Protein AF-X1DSC6-F1 (afdb_monomer)

Solvent-accessible surface area (backbone atoms only — not comparable to full-atom values): 19611 Å² total; per-residue (Å²): 132,84,90,77,78,79,88,77,87,82,86,85,66,89,57,101,75,48,75,86,85,86,86,55,95,56,92,87,57,76,72,76,82,83,93,54,97,85,63,84,89,83,91,67,92,88,63,81,88,79,88,86,64,91,54,87,94,59,81,92,84,84,85,49,96,91,61,79,88,86,86,84,45,86,57,96,56,96,70,38,76,78,87,85,56,82,52,94,90,54,66,86,84,85,89,61,72,96,81,58,85,86,89,83,68,95,72,77,84,90,84,87,82,89,83,78,63,97,84,73,81,90,85,89,84,69,91,80,63,82,57,90,63,55,76,72,89,82,52,95,91,57,80,85,89,84,85,61,57,96,91,54,78,87,85,88,84,79,82,91,84,87,88,84,64,95,59,98,54,87,69,53,74,81,87,87,81,88,88,60,96,82,67,84,87,87,87,83,69,91,79,59,85,57,96,62,50,73,77,90,85,53,93,92,54,79,84,88,86,86,59,96,84,70,84,84,87,83,71,95,77,51,64,90,87,71,70,74,90,85,86,83,68,92,80,58,85,54,94,64,51,78,71,89,84,86,84,133

Foldseek 3Di:
DDDDDDPDDDDWADDDVRDDDQDDPDPPDDSDDDDDPVDDDDDDDPDDDDDDPPDPPDDDDDDDPPDDDDDDFPDPDPCSDDDDQDDPPTDDDDDDDPVDDDDDDPDDDDDDDDDDDPPDDDDDDQDPDPDPPSPDDDDPPDDDDDDDDPVDDDDDDDDDDDDDAPDDDPCSDDDDDDDDDPDDDDDDQDPDPDPPSPDDDDPPDDDDDDDPPDDDDDPPDDPPPDDDDDDDQPPDPDPVSPDDDDDD

Structure (mmCIF, N/CA/C/O backbone):
data_AF-X1DSC6-F1
#
_entry.id   AF-X1DSC6-F1
#
loop_
_atom_site.group_PDB
_atom_site.id
_atom_site.type_symbol
_atom_site.label_atom_id
_atom_site.label_alt_id
_atom_site.label_comp_id
_atom_site.label_asym_id
_atom_site.label_entity_id
_atom_site.label_seq_id
_atom_site.pdbx_PDB_ins_code
_atom_site.Cartn_x
_atom_site.Cartn_y
_atom_site.Cartn_z
_atom_site.occupancy
_atom_site.B_iso_or_equiv
_atom_site.auth_seq_id
_atom_site.auth_comp_id
_atom_site.auth_asym_id
_atom_site.auth_atom_id
_atom_site.pdbx_PDB_model_num
ATOM 1 N N . SER A 1 1 ? 9.202 10.708 -67.456 1.00 46.78 1 SER A N 1
ATOM 2 C CA . SER A 1 1 ? 10.643 10.552 -67.214 1.00 46.78 1 SER A CA 1
ATOM 3 C C . SER A 1 1 ? 10.802 9.426 -66.222 1.00 46.78 1 SER A C 1
ATOM 5 O O . SER A 1 1 ? 10.092 9.374 -65.226 1.00 46.78 1 SER A O 1
ATOM 7 N N . THR A 1 2 ? 11.614 8.456 -66.599 1.00 43.78 2 THR A N 1
ATOM 8 C CA . THR A 1 2 ? 11.903 7.223 -65.875 1.00 43.78 2 THR A CA 1
ATOM 9 C C . THR A 1 2 ? 12.548 7.535 -64.527 1.00 43.78 2 THR A C 1
ATOM 11 O O . THR A 1 2 ? 13.521 8.280 -64.475 1.00 43.78 2 THR A O 1
ATOM 14 N N . HIS A 1 3 ? 11.975 6.990 -63.452 1.00 53.41 3 HIS A N 1
ATOM 15 C CA . HIS A 1 3 ? 12.686 6.771 -62.195 1.00 53.41 3 HIS A CA 1
ATOM 16 C C . HIS A 1 3 ? 13.841 5.812 -62.489 1.00 53.41 3 HIS A C 1
ATOM 18 O O . HIS A 1 3 ? 13.577 4.667 -62.849 1.00 53.41 3 HIS A O 1
ATOM 24 N N . ASP A 1 4 ? 15.084 6.266 -62.378 1.00 60.78 4 ASP A N 1
ATOM 25 C CA . ASP A 1 4 ? 16.230 5.366 -62.282 1.00 60.78 4 ASP A CA 1
ATOM 26 C C . ASP A 1 4 ? 17.364 6.035 -61.492 1.00 60.78 4 ASP A C 1
ATOM 28 O O . ASP A 1 4 ? 17.676 7.205 -61.718 1.00 60.78 4 ASP A O 1
ATOM 32 N N . ALA A 1 5 ? 17.931 5.246 -60.579 1.00 50.34 5 ALA A N 1
ATOM 33 C CA . ALA A 1 5 ? 19.040 5.496 -59.663 1.00 50.34 5 ALA A CA 1
ATOM 34 C C . ALA A 1 5 ? 18.831 6.547 -58.552 1.00 50.34 5 ALA A C 1
ATOM 36 O O . ALA A 1 5 ? 19.312 7.678 -58.626 1.00 50.34 5 ALA A O 1
ATOM 37 N N . SER A 1 6 ? 18.242 6.121 -57.427 1.00 63.06 6 SER A N 1
ATOM 38 C CA . SER A 1 6 ? 18.681 6.660 -56.132 1.00 63.06 6 SER A CA 1
ATOM 39 C C . SER A 1 6 ? 20.197 6.438 -56.026 1.00 63.06 6 SER A C 1
ATOM 41 O O . SER A 1 6 ? 20.643 5.328 -56.328 1.00 63.06 6 SER A O 1
ATOM 43 N N . PRO A 1 7 ? 21.012 7.427 -55.627 1.00 56.84 7 PRO A N 1
ATOM 44 C CA . PRO A 1 7 ? 22.434 7.200 -55.399 1.00 56.84 7 PRO A CA 1
ATOM 45 C C . PRO A 1 7 ? 22.596 6.221 -54.228 1.00 56.84 7 PRO A C 1
ATOM 47 O O . PRO A 1 7 ? 22.526 6.611 -53.067 1.00 56.84 7 PRO A O 1
ATOM 50 N N . SER A 1 8 ? 22.766 4.932 -54.520 1.00 67.00 8 SER A N 1
ATOM 51 C CA . SER A 1 8 ? 23.060 3.923 -53.507 1.00 67.00 8 SER A CA 1
ATOM 52 C C . SER A 1 8 ? 24.559 3.939 -53.231 1.00 67.00 8 SER A C 1
ATOM 54 O O . SER A 1 8 ? 25.357 3.542 -54.082 1.00 67.00 8 SER A O 1
ATOM 56 N N . ILE A 1 9 ? 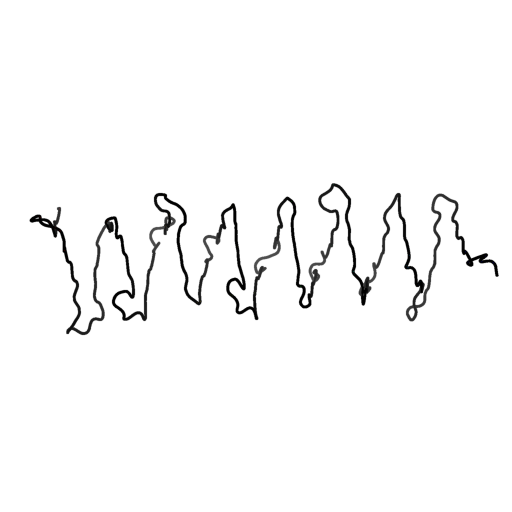24.952 4.397 -52.046 1.00 80.00 9 ILE A N 1
ATOM 57 C CA . ILE A 1 9 ? 26.298 4.151 -51.532 1.00 80.00 9 ILE A CA 1
ATOM 58 C C . ILE A 1 9 ? 26.280 2.746 -50.927 1.00 80.00 9 ILE A C 1
ATOM 60 O O . ILE A 1 9 ? 25.554 2.488 -49.973 1.00 80.00 9 ILE A O 1
ATOM 64 N N . THR A 1 10 ? 27.060 1.830 -51.497 1.00 71.31 10 THR A N 1
ATOM 65 C CA . THR A 1 10 ? 27.248 0.479 -50.956 1.00 71.31 10 THR A CA 1
ATOM 66 C C . THR A 1 10 ? 28.645 0.388 -50.364 1.00 71.31 10 THR A C 1
ATOM 68 O O . THR A 1 10 ? 29.632 0.498 -51.089 1.00 71.31 10 THR A O 1
ATOM 71 N N . VAL A 1 11 ? 28.731 0.192 -49.050 1.00 80.69 11 VAL A N 1
ATOM 72 C CA . VAL A 1 11 ? 29.995 -0.038 -48.341 1.00 80.69 11 VAL A CA 1
ATOM 73 C C . VAL A 1 11 ? 30.014 -1.490 -47.872 1.00 80.69 11 VAL A C 1
ATOM 75 O O . VAL A 1 11 ? 29.074 -1.937 -47.223 1.00 80.69 11 VAL A O 1
ATOM 78 N N . THR A 1 12 ? 31.062 -2.237 -48.222 1.00 71.75 12 THR A N 1
ATOM 79 C CA . THR A 1 12 ? 31.236 -3.648 -47.842 1.00 71.75 12 THR A CA 1
ATOM 80 C C . THR A 1 12 ? 32.603 -3.859 -47.213 1.00 71.75 12 THR A C 1
ATOM 82 O O . THR A 1 12 ? 33.605 -3.402 -47.765 1.00 71.75 12 THR A O 1
ATOM 85 N N . THR A 1 13 ? 32.662 -4.613 -46.124 1.00 78.31 13 THR A N 1
ATOM 86 C CA . THR A 1 13 ? 33.899 -5.115 -45.516 1.00 78.31 13 THR A CA 1
ATOM 87 C C . THR A 1 13 ? 33.943 -6.637 -45.629 1.00 78.31 13 THR A C 1
ATOM 89 O O . THR A 1 13 ? 32.904 -7.291 -45.671 1.00 78.31 13 THR A O 1
ATOM 92 N N . SER A 1 14 ? 35.137 -7.210 -45.799 1.00 58.66 14 SER A N 1
ATOM 93 C CA . SER A 1 14 ? 35.283 -8.542 -46.407 1.00 58.66 14 SER A CA 1
ATOM 94 C C . SER A 1 14 ? 36.123 -9.556 -45.620 1.00 58.66 14 SER A C 1
ATOM 96 O O . SER A 1 14 ? 36.557 -10.541 -46.216 1.00 58.66 14 SER A O 1
ATOM 98 N N . ASP A 1 15 ? 36.400 -9.362 -44.327 1.00 53.66 15 ASP A N 1
ATOM 99 C CA . ASP A 1 15 ? 37.197 -10.322 -43.543 1.00 53.66 15 ASP A CA 1
ATOM 100 C C . ASP A 1 15 ? 36.808 -10.426 -42.054 1.00 53.66 15 ASP A C 1
ATOM 102 O O . ASP A 1 15 ? 35.854 -9.798 -41.606 1.00 53.66 15 ASP A O 1
ATOM 106 N N . ALA A 1 16 ? 37.527 -11.286 -41.311 1.00 53.81 16 ALA A N 1
ATOM 107 C CA . ALA A 1 16 ? 37.173 -11.779 -39.974 1.00 53.81 16 ALA A CA 1
ATOM 108 C C . ALA A 1 16 ? 37.054 -10.703 -38.877 1.00 53.81 16 ALA A C 1
ATOM 110 O O . ALA A 1 16 ? 36.534 -11.012 -37.808 1.00 53.81 16 ALA A O 1
ATOM 111 N N . ALA A 1 17 ? 37.519 -9.473 -39.130 1.00 65.94 17 ALA A N 1
ATOM 112 C CA . ALA A 1 17 ? 37.241 -8.317 -38.276 1.00 65.94 17 ALA A CA 1
ATOM 113 C C . ALA A 1 17 ? 36.383 -7.256 -38.985 1.00 65.94 17 ALA A C 1
ATOM 115 O O . ALA A 1 17 ? 35.619 -6.577 -38.307 1.00 65.94 17 ALA A O 1
ATOM 116 N N . GLY A 1 18 ? 36.472 -7.114 -40.318 1.00 67.50 18 GLY A N 1
ATOM 117 C CA . GLY A 1 18 ? 35.437 -6.490 -41.152 1.00 67.50 18 GLY A CA 1
ATOM 118 C C . GLY A 1 18 ? 34.931 -5.102 -40.723 1.00 67.50 18 GLY A C 1
ATOM 119 O O . GLY A 1 18 ? 33.802 -4.749 -41.053 1.00 67.50 18 GLY A O 1
ATOM 120 N N . GLN A 1 19 ? 35.701 -4.307 -39.979 1.00 79.44 19 GLN A N 1
ATOM 121 C CA . GLN A 1 19 ? 35.197 -3.059 -39.401 1.00 79.44 19 GLN A CA 1
ATOM 122 C C . GLN A 1 19 ? 35.203 -1.913 -40.421 1.00 79.44 19 GLN A C 1
ATOM 124 O O . GLN A 1 19 ? 36.196 -1.680 -41.111 1.00 79.44 19 GLN A O 1
ATOM 129 N N . ILE A 1 20 ? 34.113 -1.150 -40.479 1.00 83.81 20 ILE A N 1
ATOM 130 C CA . ILE A 1 20 ? 34.115 0.199 -41.052 1.00 83.81 20 ILE A CA 1
ATOM 131 C C . ILE A 1 20 ? 34.327 1.147 -39.876 1.00 83.81 20 ILE A C 1
ATOM 133 O O . ILE A 1 20 ? 33.464 1.247 -39.009 1.00 83.81 20 ILE A O 1
ATOM 137 N N . LEU A 1 21 ? 35.485 1.803 -39.816 1.00 78.69 21 LEU A N 1
ATOM 138 C CA . LEU A 1 21 ? 35.776 2.805 -38.793 1.00 78.69 21 LEU A CA 1
ATOM 139 C C . LEU A 1 21 ? 35.580 4.202 -39.380 1.00 78.69 21 LEU A C 1
ATOM 141 O O . LEU A 1 21 ? 36.222 4.553 -40.370 1.00 78.69 21 LEU A O 1
ATOM 145 N N . ILE A 1 22 ? 34.721 4.990 -38.745 1.00 82.12 22 ILE A N 1
ATOM 146 C CA . ILE A 1 22 ? 34.547 6.415 -39.020 1.00 82.12 22 ILE A CA 1
ATOM 147 C C . ILE A 1 22 ? 34.910 7.131 -37.721 1.00 82.12 22 ILE A C 1
ATOM 149 O O . ILE A 1 22 ? 34.209 6.983 -36.727 1.00 82.12 22 ILE A O 1
ATOM 153 N N . ASP A 1 23 ? 36.039 7.839 -37.725 1.00 79.31 23 ASP A N 1
ATOM 154 C CA . ASP A 1 23 ? 36.545 8.594 -36.578 1.00 79.31 23 ASP A CA 1
ATOM 155 C C . ASP A 1 23 ? 36.524 10.089 -36.909 1.00 79.31 23 ASP A C 1
ATOM 157 O O . ASP A 1 23 ? 37.064 10.522 -37.933 1.00 79.31 23 ASP A O 1
ATOM 161 N N . SER A 1 24 ? 35.881 10.874 -36.051 1.00 74.94 24 SER A N 1
ATOM 162 C CA . SER A 1 24 ? 35.816 12.328 -36.144 1.00 74.94 24 SER A CA 1
ATOM 163 C C . SER A 1 24 ? 36.379 12.922 -34.855 1.00 74.94 24 SER A C 1
ATOM 165 O O . SER A 1 24 ? 35.720 12.913 -33.819 1.00 74.94 24 SER A O 1
ATOM 167 N N . GLY A 1 25 ? 37.584 13.486 -34.912 1.00 73.25 25 GLY A N 1
ATOM 168 C CA . GLY A 1 25 ? 38.197 14.176 -33.769 1.00 73.25 25 GLY A CA 1
ATOM 169 C C . GLY A 1 25 ? 37.623 15.571 -33.476 1.00 73.25 25 GLY A C 1
ATOM 170 O O . GLY A 1 25 ? 38.285 16.356 -32.804 1.00 73.25 25 GLY A O 1
ATOM 171 N N . ASP A 1 26 ? 36.461 15.917 -34.037 1.00 72.75 26 ASP A N 1
ATOM 172 C CA . ASP A 1 26 ? 35.807 17.214 -33.841 1.00 72.75 26 ASP A CA 1
ATOM 173 C C . ASP A 1 26 ? 34.885 17.146 -32.615 1.00 72.75 26 ASP A C 1
ATOM 175 O O . ASP A 1 26 ? 34.004 16.296 -32.534 1.00 72.75 26 ASP A O 1
ATOM 179 N N . GLU A 1 27 ? 35.100 18.036 -31.647 1.00 71.25 27 GLU A N 1
ATOM 180 C CA . GLU A 1 27 ? 34.298 18.125 -30.417 1.00 71.25 27 GLU A CA 1
ATOM 181 C C . GLU A 1 27 ? 33.163 19.157 -30.525 1.00 71.25 27 GLU A C 1
ATOM 183 O O . GLU A 1 27 ? 32.391 19.337 -29.582 1.00 71.25 27 GLU A O 1
ATOM 188 N N . THR A 1 28 ? 33.081 19.875 -31.649 1.00 74.88 28 THR A N 1
ATOM 189 C CA . THR A 1 28 ? 32.191 21.032 -31.832 1.00 74.88 28 THR A CA 1
ATOM 190 C C . THR A 1 28 ? 31.061 20.805 -32.835 1.00 74.88 28 THR A C 1
ATOM 192 O O . THR A 1 28 ? 30.135 21.616 -32.889 1.00 74.88 28 THR A O 1
ATOM 195 N N . ALA A 1 29 ? 31.115 19.714 -33.601 1.00 72.06 29 ALA A N 1
ATOM 196 C CA . ALA A 1 29 ? 30.125 19.326 -34.602 1.00 72.06 29 ALA A CA 1
ATOM 197 C C . ALA A 1 29 ? 29.820 17.820 -34.530 1.00 72.06 29 ALA A C 1
ATOM 199 O O . ALA A 1 29 ? 30.571 17.053 -33.929 1.00 72.06 29 ALA A O 1
ATOM 200 N N . ASP A 1 30 ? 28.723 17.396 -35.161 1.00 77.31 30 ASP A N 1
ATOM 201 C CA . ASP A 1 30 ? 28.346 15.983 -35.220 1.00 77.31 30 ASP A CA 1
ATOM 202 C C . ASP A 1 30 ? 29.389 15.186 -36.006 1.00 77.31 30 ASP A C 1
ATOM 204 O O . ASP A 1 30 ? 29.665 15.475 -37.174 1.00 77.31 30 ASP A O 1
ATOM 208 N N . GLY A 1 31 ? 29.930 14.139 -35.385 1.00 79.00 31 GLY A N 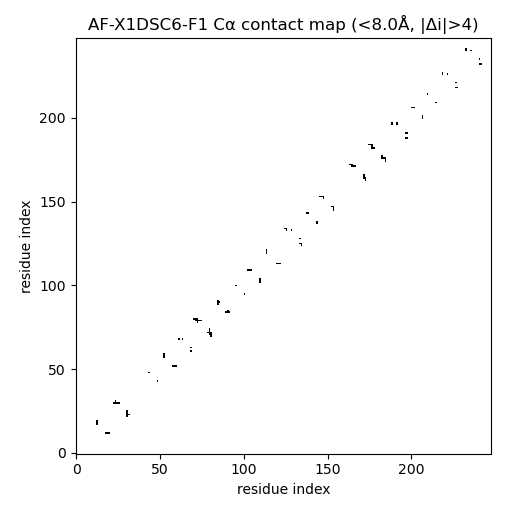1
ATOM 209 C CA . GLY A 1 31 ? 30.884 13.251 -36.043 1.00 79.00 31 GLY A CA 1
ATOM 210 C C . GLY A 1 31 ? 30.314 12.531 -37.264 1.00 79.00 31 GLY A C 1
ATOM 211 O O . GLY A 1 31 ? 31.011 12.298 -38.252 1.00 79.00 31 GLY A O 1
ATOM 212 N N . ILE A 1 32 ? 29.018 12.213 -37.203 1.00 86.31 32 ILE A N 1
ATOM 213 C CA . ILE A 1 32 ? 28.218 11.632 -38.281 1.00 86.31 32 ILE A CA 1
ATOM 214 C C . ILE A 1 32 ? 26.807 12.218 -38.164 1.00 86.31 32 ILE A C 1
ATOM 216 O O . ILE A 1 32 ? 26.150 12.031 -37.145 1.00 86.31 32 ILE A O 1
ATOM 220 N N . ASN A 1 33 ? 26.327 12.890 -39.212 1.00 85.12 33 ASN A N 1
ATOM 221 C CA . ASN A 1 33 ? 24.946 13.365 -39.306 1.00 85.12 33 ASN A CA 1
ATOM 222 C C . ASN A 1 33 ? 24.206 12.604 -40.419 1.00 85.12 33 ASN A C 1
ATOM 224 O O . ASN A 1 33 ? 24.699 12.522 -41.547 1.00 85.12 33 ASN A O 1
ATOM 228 N N . ILE A 1 34 ? 23.028 12.059 -40.106 1.00 87.19 34 ILE A N 1
ATOM 229 C CA . I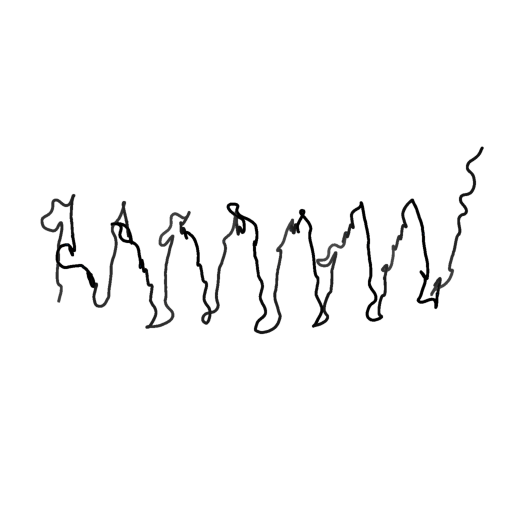LE A 1 34 ? 22.169 11.325 -41.043 1.00 87.19 34 ILE A CA 1
ATOM 230 C C . ILE A 1 34 ? 20.778 11.969 -41.028 1.00 87.19 34 ILE A C 1
ATOM 232 O O . ILE A 1 34 ? 19.956 11.684 -40.163 1.00 87.19 34 ILE A O 1
ATOM 236 N N . ASP A 1 35 ? 20.510 12.826 -42.013 1.00 87.56 35 ASP A N 1
ATOM 237 C CA . ASP A 1 35 ? 19.207 13.473 -42.210 1.00 87.56 35 ASP A CA 1
ATOM 238 C C . ASP A 1 35 ? 18.347 12.637 -43.173 1.00 87.56 35 ASP A C 1
ATOM 240 O O . ASP A 1 35 ? 18.384 12.805 -44.396 1.00 87.56 35 ASP A O 1
ATOM 244 N N . ALA A 1 36 ? 17.630 11.653 -42.624 1.00 82.94 36 ALA A N 1
ATOM 245 C CA . ALA A 1 36 ? 16.793 10.733 -43.387 1.00 82.94 36 ALA A CA 1
ATOM 246 C C . ALA A 1 36 ? 15.299 10.970 -43.114 1.00 82.94 36 ALA A C 1
ATOM 248 O O . ALA A 1 36 ? 14.794 10.682 -42.033 1.00 82.94 36 ALA A O 1
ATOM 249 N N . ALA A 1 37 ? 14.549 11.392 -44.136 1.00 82.81 37 ALA A N 1
ATOM 250 C CA . ALA A 1 37 ? 13.096 11.580 -44.034 1.00 82.81 37 ALA A CA 1
ATOM 251 C C . ALA A 1 37 ? 12.303 10.268 -43.825 1.00 82.81 37 ALA A C 1
ATOM 253 O O . ALA A 1 37 ? 11.156 10.309 -43.387 1.00 82.81 37 ALA A O 1
ATOM 254 N N . GLY A 1 38 ? 12.890 9.115 -44.175 1.00 82.69 38 GLY A N 1
ATOM 255 C CA . GLY A 1 38 ? 12.265 7.787 -44.093 1.00 82.69 38 GLY A CA 1
ATOM 256 C C . GLY A 1 38 ? 12.680 6.951 -42.879 1.00 82.69 38 GLY A C 1
ATOM 257 O O . GLY A 1 38 ? 12.330 5.776 -42.829 1.00 82.69 38 GLY A O 1
ATOM 258 N N . GLY A 1 39 ? 13.419 7.536 -41.931 1.00 84.62 39 GLY A N 1
ATOM 259 C CA . GLY A 1 39 ? 14.026 6.814 -40.812 1.00 84.62 39 GLY A CA 1
ATOM 260 C C . GLY A 1 39 ? 15.355 6.141 -41.172 1.00 84.62 39 GLY A C 1
ATOM 261 O O . GLY A 1 39 ? 15.827 6.214 -42.308 1.00 84.62 39 GLY A O 1
ATOM 262 N N . ILE A 1 40 ? 15.962 5.508 -40.171 1.00 92.00 40 ILE A N 1
ATOM 263 C CA . ILE A 1 40 ? 17.197 4.728 -40.278 1.00 92.00 40 ILE A CA 1
ATOM 264 C C . ILE A 1 40 ? 16.868 3.340 -39.743 1.00 92.00 40 ILE A C 1
ATOM 266 O O . ILE A 1 40 ? 16.388 3.221 -38.619 1.00 92.00 40 ILE A O 1
ATOM 270 N N . ASP A 1 41 ? 17.113 2.318 -40.553 1.00 89.44 41 ASP A N 1
ATOM 271 C CA . ASP A 1 41 ? 16.924 0.925 -40.168 1.00 89.44 4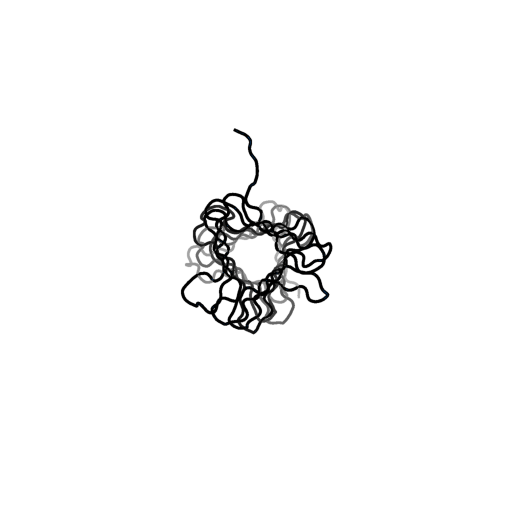1 ASP A CA 1
ATOM 272 C C . ASP A 1 41 ? 18.277 0.285 -39.847 1.00 89.44 41 ASP A C 1
ATOM 274 O O . ASP A 1 41 ? 19.265 0.524 -40.550 1.00 89.44 41 ASP A O 1
ATOM 278 N N . ILE A 1 42 ? 18.330 -0.482 -38.761 1.00 90.44 42 ILE A N 1
ATOM 279 C CA . ILE A 1 42 ? 19.552 -1.112 -38.254 1.00 90.44 42 ILE A CA 1
ATOM 280 C C . ILE A 1 42 ? 19.208 -2.544 -37.851 1.00 90.44 42 ILE A C 1
ATOM 282 O O . ILE A 1 42 ? 18.880 -2.831 -36.701 1.00 90.44 42 ILE A O 1
ATOM 286 N N . ASP A 1 43 ? 19.324 -3.450 -38.815 1.00 88.44 43 ASP A N 1
ATOM 287 C CA . ASP A 1 43 ? 19.135 -4.879 -38.601 1.00 88.44 43 ASP A CA 1
ATOM 288 C C . ASP A 1 43 ? 20.434 -5.539 -38.122 1.00 88.44 43 ASP A C 1
ATOM 290 O O . ASP A 1 43 ? 21.441 -5.571 -38.838 1.00 88.44 43 ASP A O 1
ATOM 294 N N . VAL A 1 44 ? 20.407 -6.135 -36.928 1.00 86.31 44 VAL A N 1
ATOM 295 C CA . VAL A 1 44 ? 21.508 -6.957 -36.402 1.00 86.31 44 VAL A CA 1
ATOM 296 C C . VAL A 1 44 ? 20.984 -8.356 -36.077 1.00 86.31 44 VAL A C 1
ATOM 298 O O . VAL A 1 44 ? 20.142 -8.526 -35.203 1.00 86.31 44 VAL A O 1
ATOM 301 N N . THR A 1 45 ? 21.456 -9.377 -36.800 1.00 82.50 45 THR A N 1
ATOM 302 C CA . THR A 1 45 ? 20.871 -10.736 -36.752 1.00 82.50 45 THR A CA 1
ATOM 303 C C . THR A 1 45 ? 21.672 -11.766 -35.955 1.00 82.50 45 THR A C 1
ATOM 305 O O . THR A 1 45 ? 21.180 -12.870 -35.736 1.00 82.50 45 THR A O 1
ATOM 308 N N . LEU A 1 46 ? 22.928 -11.472 -35.608 1.00 80.31 46 LEU A N 1
ATOM 309 C CA . LEU A 1 46 ? 23.844 -12.440 -34.982 1.00 80.31 46 LEU A CA 1
ATOM 310 C C . LEU A 1 46 ? 24.377 -11.966 -33.629 1.00 80.31 46 LEU A C 1
ATOM 312 O O . LEU A 1 46 ? 24.479 -12.766 -32.708 1.00 80.31 46 LEU A O 1
ATOM 316 N N . GLU A 1 47 ? 24.705 -10.680 -33.531 1.00 83.62 47 GLU A N 1
ATOM 317 C CA . GLU A 1 47 ? 25.349 -10.062 -32.373 1.00 83.62 47 GLU A CA 1
ATOM 318 C C . GLU A 1 47 ? 24.495 -8.900 -31.847 1.00 83.62 47 GLU A C 1
ATOM 320 O O . GLU A 1 47 ? 23.386 -8.652 -32.322 1.00 83.62 47 GLU A O 1
ATOM 325 N N . ASN A 1 48 ? 25.019 -8.164 -30.871 1.00 86.25 48 ASN A N 1
ATOM 326 C CA . ASN A 1 48 ? 24.338 -7.011 -30.298 1.00 86.25 48 ASN A CA 1
ATOM 327 C C . ASN A 1 48 ? 24.585 -5.743 -31.124 1.00 86.25 48 ASN A C 1
ATOM 329 O O . ASN A 1 48 ? 25.697 -5.499 -31.598 1.00 86.25 48 ASN A O 1
ATOM 333 N N . PHE A 1 49 ? 23.572 -4.882 -31.206 1.00 91.31 49 PHE A N 1
ATOM 334 C CA . PHE A 1 49 ? 23.799 -3.465 -31.460 1.00 91.31 49 PHE A CA 1
ATOM 335 C C . PHE A 1 49 ? 24.199 -2.793 -30.142 1.00 91.31 49 PHE A C 1
ATOM 337 O O . PHE A 1 49 ? 23.417 -2.771 -29.193 1.00 91.31 49 PHE A O 1
ATOM 344 N N . THR A 1 50 ? 25.415 -2.257 -30.079 1.00 89.06 50 THR A N 1
ATOM 345 C CA . THR A 1 50 ? 25.944 -1.599 -28.879 1.00 89.06 50 THR A CA 1
ATOM 346 C C . THR A 1 50 ? 26.197 -0.130 -29.175 1.00 89.06 50 THR A C 1
ATOM 348 O O . THR A 1 50 ? 26.935 0.196 -30.102 1.00 89.06 50 THR A O 1
ATOM 351 N N . ILE A 1 51 ? 25.637 0.752 -28.348 1.00 92.31 51 ILE A N 1
ATOM 352 C CA . ILE A 1 51 ? 26.018 2.164 -28.285 1.00 92.31 51 ILE A CA 1
ATOM 353 C C . ILE A 1 51 ? 26.868 2.335 -27.027 1.00 92.31 51 ILE A C 1
ATOM 355 O O . ILE A 1 51 ? 26.361 2.191 -25.917 1.00 92.31 51 ILE A O 1
ATOM 359 N N . ASP A 1 52 ? 28.158 2.610 -27.202 1.00 89.81 52 ASP A N 1
ATOM 360 C CA . ASP A 1 52 ? 29.090 2.831 -26.096 1.00 89.81 52 ASP A CA 1
ATOM 361 C C . ASP A 1 52 ? 29.348 4.331 -25.892 1.00 89.81 52 ASP A C 1
ATOM 363 O O . ASP A 1 52 ? 29.821 5.026 -26.791 1.00 89.81 52 ASP A O 1
ATOM 367 N N . LEU A 1 53 ? 29.037 4.823 -24.693 1.00 87.88 53 LEU A N 1
ATOM 368 C CA . LEU A 1 53 ? 29.244 6.203 -24.252 1.00 87.88 53 LEU A CA 1
ATOM 369 C C . LEU A 1 53 ? 30.098 6.226 -22.972 1.00 87.88 53 LEU A C 1
ATOM 371 O O . LEU A 1 53 ? 29.722 6.820 -21.967 1.00 87.88 53 LEU A O 1
ATOM 375 N N . ALA A 1 54 ? 31.254 5.558 -22.990 1.00 82.81 54 ALA A N 1
ATOM 376 C CA . ALA A 1 54 ? 32.094 5.320 -21.808 1.00 82.81 54 ALA A CA 1
ATOM 377 C C . ALA A 1 54 ? 32.667 6.568 -21.090 1.00 82.81 54 ALA A C 1
ATOM 379 O O . ALA A 1 54 ? 33.205 6.446 -19.988 1.00 82.81 54 ALA A O 1
ATOM 380 N N . ALA A 1 55 ? 32.615 7.761 -21.690 1.00 81.56 55 ALA A N 1
ATOM 381 C CA . ALA A 1 55 ? 33.163 8.977 -21.085 1.00 81.56 55 ALA A CA 1
ATOM 382 C C . ALA A 1 55 ? 32.144 9.682 -20.170 1.00 81.56 55 ALA A C 1
ATOM 384 O O . ALA A 1 55 ? 30.951 9.721 -20.455 1.00 81.56 55 ALA A O 1
ATOM 385 N N . ALA A 1 56 ? 32.620 10.303 -19.086 1.00 80.88 56 ALA A N 1
ATOM 386 C CA . ALA A 1 56 ? 31.764 11.065 -18.177 1.00 80.88 56 ALA A CA 1
ATOM 387 C C . ALA A 1 56 ? 31.049 12.225 -18.897 1.00 80.88 56 ALA A C 1
ATOM 389 O O . ALA A 1 56 ? 31.652 12.926 -19.714 1.00 80.88 56 ALA A O 1
ATOM 390 N N . GLY A 1 57 ? 29.776 12.448 -18.555 1.00 80.38 57 GLY A N 1
ATOM 391 C CA . GLY A 1 57 ? 28.971 13.546 -19.101 1.00 80.38 57 GLY A CA 1
ATOM 392 C C . GLY A 1 57 ? 28.573 13.372 -20.570 1.00 80.38 57 GLY A C 1
ATOM 393 O O . GLY A 1 57 ? 28.335 14.369 -21.251 1.00 80.38 57 GLY A O 1
ATOM 394 N N . LYS A 1 58 ? 28.561 12.136 -21.081 1.00 84.44 58 LYS A N 1
ATOM 395 C CA . LYS A 1 58 ? 27.967 11.799 -22.378 1.00 84.44 58 LYS A CA 1
ATOM 396 C C . LYS A 1 58 ? 26.559 11.261 -22.160 1.00 84.44 58 LYS A C 1
ATOM 398 O O . LYS A 1 58 ? 26.361 10.391 -21.318 1.00 84.44 58 LYS A O 1
ATOM 403 N N . ASP A 1 59 ? 25.622 11.753 -22.960 1.00 89.12 59 ASP A N 1
ATOM 404 C CA . ASP A 1 59 ? 24.220 11.359 -22.896 1.00 89.12 59 ASP A CA 1
ATOM 405 C C . ASP A 1 59 ? 23.839 10.566 -24.146 1.00 89.12 59 ASP A C 1
ATOM 407 O O . ASP A 1 59 ? 24.218 10.924 -25.264 1.00 89.12 59 ASP A O 1
ATOM 411 N N . PHE A 1 60 ? 23.024 9.528 -23.970 1.00 92.69 60 PHE A N 1
ATOM 412 C CA . PHE A 1 60 ? 22.246 8.968 -25.067 1.00 92.69 60 PHE A CA 1
ATOM 413 C C . PHE A 1 60 ? 20.890 9.671 -25.097 1.00 92.69 60 PHE A C 1
ATOM 415 O O . PHE A 1 60 ? 20.019 9.394 -24.273 1.00 92.69 60 PHE A O 1
ATOM 422 N N . ARG A 1 61 ? 20.710 10.614 -26.026 1.00 91.00 61 ARG A N 1
ATOM 423 C CA . ARG A 1 61 ? 19.445 11.337 -26.184 1.00 91.00 61 ARG A CA 1
ATOM 424 C C . ARG A 1 61 ? 18.620 10.715 -27.304 1.00 91.00 61 ARG A C 1
ATOM 426 O O . ARG A 1 61 ? 19.045 10.705 -28.454 1.00 91.00 61 ARG A O 1
ATOM 433 N N . VAL A 1 62 ? 17.408 10.283 -26.972 1.00 93.50 62 VAL A N 1
ATOM 434 C CA . VAL A 1 62 ? 16.387 9.884 -27.946 1.00 93.50 62 VAL A CA 1
ATOM 435 C C . VAL A 1 62 ? 15.250 10.891 -27.860 1.00 93.50 62 VAL A C 1
ATOM 437 O O . VAL A 1 62 ? 14.643 11.051 -26.804 1.00 93.50 62 VAL A O 1
ATOM 440 N N . ASP A 1 63 ? 14.989 11.598 -28.956 1.00 90.69 63 ASP A N 1
ATOM 441 C CA . ASP A 1 63 ? 13.946 12.621 -29.031 1.00 90.69 63 ASP A CA 1
ATOM 442 C C . ASP A 1 63 ? 12.937 12.242 -30.118 1.00 90.69 63 ASP A C 1
ATOM 444 O O . ASP A 1 63 ? 13.296 12.040 -31.278 1.00 90.69 63 ASP A O 1
ATOM 448 N N . SER A 1 64 ? 11.670 12.117 -29.731 1.00 89.94 64 SER A N 1
ATOM 449 C CA . SER A 1 64 ? 10.561 11.787 -30.625 1.00 89.94 64 SER A CA 1
ATOM 450 C C . SER A 1 64 ? 9.467 12.834 -30.446 1.00 89.94 64 SER A C 1
ATOM 452 O O . SER A 1 64 ? 8.436 12.585 -29.831 1.00 89.94 64 SER A O 1
ATOM 454 N N . ALA A 1 65 ? 9.708 14.044 -30.961 1.00 88.88 65 ALA A N 1
ATOM 455 C CA . ALA A 1 65 ? 8.892 15.231 -30.677 1.00 88.88 65 ALA A CA 1
ATOM 456 C C . ALA A 1 65 ? 7.379 15.061 -30.927 1.00 88.88 65 ALA A C 1
ATOM 458 O O . ALA A 1 65 ? 6.567 15.710 -30.271 1.00 88.88 65 ALA A O 1
ATOM 459 N N . LEU A 1 66 ? 6.996 14.211 -31.885 1.00 88.69 66 LEU A N 1
ATOM 460 C CA . LEU A 1 66 ? 5.600 13.912 -32.229 1.00 88.69 66 LEU A CA 1
ATOM 461 C C . LEU A 1 66 ? 5.280 12.408 -32.194 1.00 88.69 66 LEU A C 1
ATOM 463 O O . LEU A 1 66 ? 4.167 12.019 -32.548 1.00 88.69 66 LEU A O 1
ATOM 467 N N . GLY A 1 67 ? 6.252 11.565 -31.840 1.00 88.19 67 GLY A N 1
ATOM 468 C CA . GLY A 1 67 ? 6.157 10.111 -31.934 1.00 88.19 67 GLY A CA 1
ATOM 469 C C . GLY A 1 67 ? 6.323 9.421 -30.583 1.00 88.19 67 GLY A C 1
ATOM 470 O O . GLY A 1 67 ? 6.344 10.052 -29.531 1.00 88.19 67 GLY A O 1
ATOM 471 N N . ALA A 1 68 ? 6.431 8.096 -30.623 1.00 93.19 68 ALA A N 1
ATOM 472 C CA . ALA A 1 68 ? 6.712 7.270 -29.455 1.00 93.19 68 ALA A CA 1
ATOM 473 C C . ALA A 1 68 ? 8.131 6.695 -29.533 1.00 93.19 68 ALA A C 1
ATOM 475 O O . ALA A 1 68 ? 8.739 6.650 -30.604 1.00 93.19 68 ALA A O 1
ATOM 476 N N . ILE A 1 69 ? 8.630 6.233 -28.390 1.00 94.88 69 ILE A N 1
ATOM 477 C CA . ILE A 1 69 ? 9.799 5.361 -28.293 1.00 94.88 69 ILE A CA 1
ATOM 478 C C . ILE A 1 69 ? 9.258 3.982 -27.917 1.00 94.88 69 ILE A C 1
ATOM 480 O O . ILE A 1 69 ? 8.644 3.831 -26.862 1.00 94.88 69 ILE A O 1
ATOM 484 N N . TYR A 1 70 ? 9.452 2.994 -28.787 1.00 91.75 70 TYR A N 1
ATOM 485 C CA . TYR A 1 70 ? 9.081 1.605 -28.525 1.00 91.75 70 TYR A CA 1
ATOM 486 C C . TYR A 1 70 ? 10.326 0.820 -28.128 1.00 91.75 70 TYR A C 1
ATOM 488 O O . TYR A 1 70 ? 11.324 0.835 -28.843 1.00 91.75 70 TYR A O 1
ATOM 496 N N . LEU A 1 71 ? 10.258 0.142 -26.985 1.00 92.12 71 LEU A N 1
ATOM 497 C CA . LEU A 1 71 ? 11.294 -0.760 -26.496 1.00 92.12 71 LEU A CA 1
ATOM 498 C C . LEU A 1 71 ? 10.636 -2.117 -26.273 1.00 92.12 71 LEU A C 1
ATOM 500 O O . LEU A 1 71 ? 9.837 -2.281 -25.352 1.00 92.12 71 LEU A O 1
ATOM 504 N N . GLU A 1 72 ? 10.937 -3.073 -27.145 1.00 89.25 72 GLU A N 1
ATOM 505 C CA . GLU A 1 72 ? 10.334 -4.401 -27.119 1.00 89.25 72 GLU A CA 1
ATOM 506 C C . GLU A 1 72 ? 11.414 -5.458 -26.909 1.00 89.25 72 GLU A C 1
ATOM 508 O O . GLU A 1 72 ? 12.342 -5.598 -27.704 1.00 89.25 72 GLU A O 1
ATOM 513 N N . GLY A 1 73 ? 11.278 -6.221 -25.828 1.00 87.44 73 GLY A N 1
ATOM 514 C CA . GLY A 1 73 ? 12.104 -7.388 -25.561 1.00 87.44 73 GLY A CA 1
ATOM 515 C C . GLY A 1 73 ? 11.331 -8.662 -25.878 1.00 87.44 73 GLY A C 1
ATOM 516 O O . GLY A 1 73 ? 10.386 -8.999 -25.172 1.00 87.44 73 GLY A O 1
ATOM 517 N N . ALA A 1 74 ? 11.734 -9.392 -26.918 1.00 83.94 74 ALA A N 1
ATOM 518 C CA . ALA A 1 74 ? 11.068 -10.634 -27.331 1.00 83.94 74 ALA A CA 1
ATOM 519 C C . ALA A 1 74 ? 11.685 -11.907 -26.718 1.00 83.94 74 ALA A C 1
ATOM 521 O O . ALA A 1 74 ? 11.236 -13.017 -27.014 1.00 83.94 74 ALA A O 1
ATOM 522 N N . GLN A 1 75 ? 12.735 -11.782 -25.896 1.00 83.44 75 GLN A N 1
ATOM 523 C CA . GLN A 1 75 ? 13.364 -12.951 -25.284 1.00 83.44 75 GLN A CA 1
ATOM 524 C C . GLN A 1 75 ? 12.414 -13.644 -24.300 1.00 83.44 75 GLN A C 1
ATOM 526 O O . GLN A 1 75 ? 11.644 -13.013 -23.585 1.00 83.44 75 GLN A O 1
ATOM 531 N N . THR A 1 76 ? 12.514 -14.969 -24.212 1.00 76.56 76 THR A N 1
ATOM 532 C CA . THR A 1 76 ? 11.713 -15.788 -23.289 1.00 76.56 76 THR A CA 1
ATOM 533 C C . THR A 1 76 ? 12.192 -15.719 -21.831 1.00 76.56 76 THR A C 1
ATOM 535 O O . THR A 1 76 ? 11.624 -16.390 -20.973 1.00 76.56 76 THR A O 1
ATOM 538 N N . GLY A 1 77 ? 13.275 -14.982 -21.555 1.00 72.88 77 GLY A N 1
ATOM 539 C CA . GLY A 1 77 ? 13.843 -14.772 -20.220 1.00 72.88 77 GLY A CA 1
ATOM 540 C C . GLY A 1 77 ? 13.306 -13.507 -19.542 1.00 72.88 77 GLY A C 1
ATOM 541 O O . GLY A 1 77 ? 12.784 -12.620 -20.208 1.00 72.88 77 GLY A O 1
ATOM 542 N N . ALA A 1 78 ? 13.470 -13.418 -18.219 1.00 67.12 78 ALA A N 1
ATOM 543 C CA . ALA A 1 78 ? 12.896 -12.356 -17.382 1.00 67.12 78 ALA A CA 1
ATOM 544 C C . ALA A 1 78 ? 13.369 -10.926 -17.731 1.00 67.12 78 ALA A C 1
ATOM 546 O O . ALA A 1 78 ? 12.650 -9.970 -17.470 1.00 67.12 78 ALA A O 1
ATOM 547 N N . ASP A 1 79 ? 14.529 -10.784 -18.376 1.00 85.12 79 ASP A N 1
ATOM 548 C CA . ASP A 1 79 ? 15.230 -9.500 -18.529 1.00 85.12 79 ASP A CA 1
ATOM 549 C C . ASP A 1 79 ? 15.114 -8.937 -19.950 1.00 85.12 79 ASP A C 1
ATOM 551 O O . ASP A 1 79 ? 16.107 -8.569 -20.576 1.00 85.12 79 ASP A O 1
ATOM 555 N N . ALA A 1 80 ? 13.914 -9.000 -20.534 1.00 87.31 80 ALA A N 1
ATOM 556 C CA . ALA A 1 80 ? 13.743 -8.697 -21.953 1.00 87.31 80 ALA A CA 1
ATOM 557 C C . ALA A 1 80 ? 14.031 -7.232 -22.298 1.00 87.31 80 ALA A C 1
ATOM 559 O O . ALA A 1 80 ? 14.518 -6.934 -23.387 1.00 87.31 80 ALA A O 1
ATOM 560 N N . VAL A 1 81 ? 13.783 -6.344 -21.338 1.00 92.69 81 VAL A N 1
ATOM 561 C CA . VAL A 1 81 ? 14.239 -4.959 -21.335 1.00 92.69 81 VAL A CA 1
ATOM 562 C C . VAL A 1 81 ? 14.734 -4.661 -19.924 1.00 92.69 81 VAL A C 1
ATOM 564 O O . VAL A 1 81 ? 13.963 -4.760 -18.972 1.00 92.69 81 VAL A O 1
ATOM 567 N N . THR A 1 82 ? 16.004 -4.280 -19.792 1.00 90.88 82 THR A N 1
ATOM 568 C CA . THR A 1 82 ? 16.629 -3.966 -18.500 1.00 90.88 82 THR A CA 1
ATOM 569 C C . THR A 1 82 ? 17.253 -2.583 -18.548 1.00 90.88 82 THR A C 1
ATOM 571 O O . THR A 1 82 ? 17.996 -2.264 -19.474 1.00 90.88 82 THR A O 1
ATOM 574 N N . ILE A 1 83 ? 16.987 -1.775 -17.522 1.00 92.12 83 ILE A N 1
ATOM 575 C CA . ILE A 1 83 ? 17.608 -0.463 -17.326 1.00 92.12 83 ILE A CA 1
ATOM 576 C C . ILE A 1 83 ? 18.430 -0.537 -16.042 1.00 92.12 83 ILE A C 1
ATOM 578 O O . ILE A 1 83 ? 17.892 -0.789 -14.966 1.00 92.12 83 ILE A O 1
ATOM 582 N N . TYR A 1 84 ? 19.742 -0.343 -16.159 1.00 86.25 84 TYR A N 1
ATOM 583 C CA . TYR A 1 84 ? 20.678 -0.515 -15.052 1.00 86.25 84 TYR A CA 1
ATOM 584 C C . TYR A 1 84 ? 21.331 0.822 -14.682 1.00 86.25 84 TYR A C 1
ATOM 586 O O . TYR A 1 84 ? 22.227 1.296 -15.375 1.00 86.25 84 TYR A O 1
ATOM 594 N N . ALA A 1 85 ? 20.887 1.425 -13.577 1.00 86.62 85 ALA A N 1
ATOM 595 C CA . ALA A 1 85 ? 21.451 2.653 -13.009 1.00 86.62 85 ALA A CA 1
ATOM 596 C C . ALA A 1 85 ? 22.147 2.345 -11.671 1.00 86.62 85 ALA A C 1
ATOM 598 O O . ALA A 1 85 ? 21.628 2.637 -10.601 1.00 86.62 85 ALA A O 1
ATOM 599 N N . SER A 1 86 ? 23.303 1.677 -11.720 1.00 83.56 86 SER A N 1
ATOM 600 C CA . SER A 1 86 ? 23.910 1.044 -10.536 1.00 83.56 86 SER A CA 1
ATOM 601 C C . SER A 1 86 ? 24.958 1.860 -9.787 1.00 83.56 86 SER A C 1
ATOM 603 O O . SER A 1 86 ? 25.577 1.343 -8.857 1.00 83.56 86 SER A O 1
ATOM 605 N N . HIS A 1 87 ? 25.257 3.081 -10.227 1.00 82.75 87 HIS A N 1
ATOM 606 C CA . HIS A 1 87 ? 26.216 3.923 -9.516 1.00 82.75 87 HIS A CA 1
ATOM 607 C C . HIS A 1 87 ? 25.588 4.407 -8.203 1.00 82.75 87 HIS A C 1
ATOM 609 O O . HIS A 1 87 ? 24.414 4.752 -8.190 1.00 82.75 87 HIS A O 1
ATOM 615 N N . ALA A 1 88 ? 26.359 4.461 -7.112 1.00 75.69 88 ALA A N 1
ATOM 616 C CA . ALA A 1 88 ? 25.834 4.753 -5.770 1.00 75.69 88 ALA A CA 1
ATOM 617 C C . ALA A 1 88 ? 25.120 6.116 -5.652 1.00 75.69 88 ALA A C 1
ATOM 619 O O . ALA A 1 88 ? 24.230 6.272 -4.826 1.00 75.69 88 ALA A O 1
ATOM 620 N N . ASP A 1 89 ? 25.504 7.074 -6.495 1.00 79.19 89 ASP A N 1
ATOM 621 C CA . ASP A 1 89 ? 24.929 8.425 -6.555 1.00 79.19 89 ASP A CA 1
ATOM 622 C C . ASP A 1 89 ? 23.875 8.588 -7.670 1.00 79.19 89 ASP A C 1
ATOM 624 O O . ASP A 1 89 ? 23.334 9.677 -7.855 1.00 79.19 89 ASP A O 1
ATOM 628 N N . GLY A 1 90 ? 23.644 7.542 -8.471 1.00 78.06 90 GLY A N 1
ATOM 629 C CA . GLY A 1 90 ? 22.772 7.566 -9.645 1.00 78.06 90 GLY A CA 1
ATOM 630 C C . GLY A 1 90 ? 21.396 6.952 -9.387 1.00 78.06 90 GLY A C 1
ATOM 631 O O . GLY A 1 90 ? 21.139 6.344 -8.352 1.00 78.06 90 GLY A O 1
ATOM 632 N N . GLY A 1 91 ? 20.503 7.092 -10.362 1.00 86.88 91 GLY A N 1
ATOM 633 C CA . GLY A 1 91 ? 19.167 6.512 -10.318 1.00 86.88 91 GLY A CA 1
ATOM 634 C C . GLY A 1 91 ? 18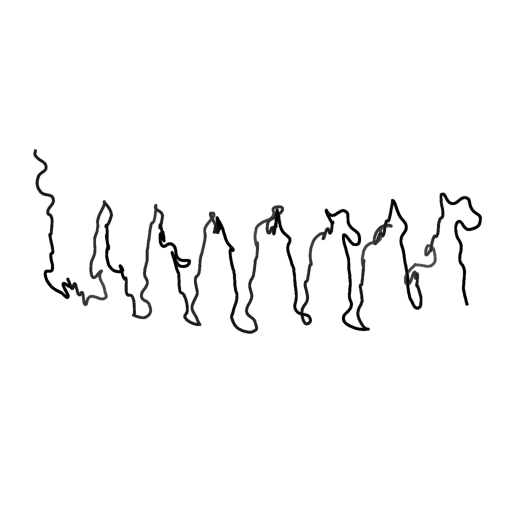.447 6.666 -11.650 1.00 86.88 91 GLY A C 1
ATOM 635 O O . GLY A 1 91 ? 18.982 7.241 -12.598 1.00 86.88 91 GLY A O 1
ATOM 636 N N . ILE A 1 92 ? 17.232 6.134 -11.710 1.00 93.06 92 ILE A N 1
ATOM 637 C CA . ILE A 1 92 ? 16.312 6.363 -12.822 1.00 93.06 92 ILE A CA 1
ATOM 638 C C . ILE A 1 92 ? 15.327 7.427 -12.353 1.00 93.06 92 ILE A C 1
ATOM 640 O O . ILE A 1 92 ? 14.607 7.205 -11.381 1.00 93.06 92 ILE A O 1
ATOM 644 N N . ASP A 1 93 ? 15.306 8.560 -13.043 1.00 90.81 93 ASP A N 1
ATOM 645 C CA . ASP A 1 93 ? 14.271 9.574 -12.882 1.00 90.81 93 ASP A CA 1
ATOM 646 C C . ASP A 1 93 ? 13.250 9.439 -14.015 1.00 90.81 93 ASP A C 1
ATOM 648 O O . ASP A 1 93 ? 13.618 9.197 -15.169 1.00 90.81 93 ASP A O 1
ATOM 652 N N . MET A 1 94 ? 11.968 9.542 -13.680 1.00 92.75 94 MET A N 1
ATOM 653 C CA . MET A 1 94 ? 10.873 9.408 -14.635 1.00 92.75 94 MET A CA 1
ATOM 654 C C . MET A 1 94 ? 9.823 10.480 -14.369 1.00 92.75 94 MET A C 1
ATOM 656 O O . MET A 1 94 ? 8.946 10.320 -13.520 1.00 92.75 94 MET A O 1
ATOM 660 N N . ASP A 1 95 ? 9.891 11.546 -15.158 1.00 90.31 95 ASP A N 1
ATOM 661 C CA . ASP A 1 95 ? 8.896 12.607 -15.160 1.00 90.31 95 ASP A CA 1
ATOM 662 C C . ASP A 1 95 ? 7.790 12.322 -16.174 1.00 90.31 95 ASP A C 1
ATOM 664 O O . ASP A 1 95 ? 8.033 12.001 -17.341 1.00 90.31 95 ASP A O 1
ATOM 668 N N . PHE A 1 96 ? 6.545 12.511 -15.743 1.00 90.38 96 PHE A N 1
ATOM 669 C CA . PHE A 1 96 ? 5.371 12.330 -16.587 1.00 90.38 96 PHE A CA 1
ATOM 670 C C . PHE A 1 96 ? 4.548 13.615 -16.643 1.00 90.38 96 PHE A C 1
ATOM 672 O O . PHE A 1 96 ? 4.397 14.333 -15.656 1.00 90.38 96 PHE A O 1
ATOM 679 N N . GLY A 1 97 ? 3.965 13.885 -17.811 1.00 87.88 97 GLY A N 1
ATOM 680 C CA . GLY A 1 97 ? 2.918 14.892 -17.955 1.00 87.88 97 GLY A CA 1
ATOM 681 C C . GLY A 1 97 ? 1.574 14.385 -17.420 1.00 87.88 97 GLY A C 1
ATOM 682 O O . GLY A 1 97 ? 1.483 13.672 -16.427 1.00 87.88 97 GLY A O 1
ATOM 683 N N . THR A 1 98 ? 0.492 14.696 -18.126 1.00 87.25 98 THR A N 1
ATOM 684 C CA . THR A 1 98 ? -0.868 14.303 -17.718 1.00 87.25 98 THR A CA 1
ATOM 685 C C . THR A 1 98 ? -1.164 12.804 -17.836 1.00 87.25 98 THR A C 1
ATOM 687 O O . THR A 1 98 ? -2.153 12.347 -17.270 1.00 87.25 98 THR A O 1
ATOM 690 N N . GLY A 1 99 ? -0.350 12.047 -18.580 1.00 86.56 99 GLY A N 1
ATOM 691 C CA . GLY A 1 99 ? -0.563 10.617 -18.839 1.00 86.56 99 GLY A CA 1
ATOM 692 C C . GLY A 1 99 ? -0.065 9.674 -17.740 1.00 86.56 99 GLY A C 1
ATOM 693 O O . GLY A 1 99 ? -0.527 8.539 -17.681 1.00 86.56 99 GLY A O 1
ATOM 694 N N . GLY A 1 100 ? 0.832 10.138 -16.862 1.00 89.44 100 GLY A N 1
ATOM 695 C CA . GLY A 1 100 ? 1.403 9.327 -15.784 1.00 89.44 100 GLY A CA 1
ATOM 696 C C . GLY A 1 100 ? 2.175 8.086 -16.255 1.00 89.44 100 GLY A C 1
ATOM 697 O O . GLY A 1 100 ? 2.566 7.972 -17.417 1.00 89.44 100 GLY A O 1
ATOM 698 N N . LEU A 1 101 ? 2.368 7.153 -15.318 1.00 93.31 101 LEU A N 1
ATOM 699 C CA . LEU A 1 101 ? 2.961 5.834 -15.533 1.00 93.31 101 LEU A CA 1
ATOM 700 C C . LEU A 1 101 ? 1.889 4.751 -15.392 1.00 93.31 101 LEU A C 1
ATOM 702 O O . LEU A 1 101 ? 1.160 4.722 -14.403 1.00 93.31 101 LEU A O 1
ATOM 706 N N . SER A 1 102 ? 1.845 3.816 -16.338 1.00 92.69 102 SER A N 1
ATOM 707 C CA . SER A 1 102 ? 1.047 2.595 -16.234 1.00 92.69 102 SER A CA 1
ATOM 708 C C . SER A 1 102 ? 1.978 1.390 -16.179 1.00 92.69 102 SER A C 1
ATOM 710 O O . SER A 1 102 ? 2.682 1.117 -17.149 1.00 92.69 102 SER A O 1
ATOM 712 N N . VAL A 1 103 ? 1.952 0.647 -15.072 1.00 92.31 103 VAL A N 1
ATOM 713 C CA . VAL A 1 103 ? 2.686 -0.617 -14.917 1.00 92.31 103 VAL A CA 1
ATOM 714 C C . VAL A 1 103 ? 1.671 -1.745 -14.812 1.00 92.31 103 VAL A C 1
ATOM 716 O O . VAL A 1 103 ? 0.858 -1.767 -13.892 1.00 92.31 103 VAL A O 1
ATOM 719 N N . VAL A 1 104 ? 1.694 -2.669 -15.772 1.00 88.31 104 VAL A N 1
ATOM 720 C CA . VAL A 1 104 ? 0.731 -3.774 -15.848 1.00 88.31 104 VAL A CA 1
ATOM 721 C C . VAL A 1 104 ? 1.481 -5.079 -16.085 1.00 88.31 104 VAL A C 1
ATOM 723 O O . VAL A 1 104 ? 2.161 -5.228 -17.096 1.00 88.31 104 VAL A O 1
ATOM 726 N N . GLY A 1 105 ? 1.328 -6.036 -15.170 1.00 83.06 105 GLY A N 1
ATOM 727 C CA . GLY A 1 105 ? 1.775 -7.415 -15.357 1.00 83.06 105 GLY A CA 1
ATOM 728 C C . GLY A 1 105 ? 0.617 -8.285 -15.842 1.00 83.06 105 GLY A C 1
ATOM 729 O O . GLY A 1 105 ? -0.400 -8.387 -15.163 1.00 83.06 105 GLY A O 1
ATOM 730 N N . ALA A 1 106 ? 0.748 -8.921 -17.011 1.00 81.00 106 ALA A N 1
ATOM 731 C CA . ALA A 1 106 ? -0.254 -9.882 -17.497 1.00 81.00 106 ALA A CA 1
ATOM 732 C C . ALA A 1 106 ? -0.240 -11.198 -16.689 1.00 81.00 106 ALA A C 1
ATOM 734 O O . ALA A 1 106 ? -1.255 -11.886 -16.585 1.00 81.00 106 ALA A O 1
ATOM 735 N N . SER A 1 107 ? 0.919 -11.536 -16.119 1.00 77.56 107 SE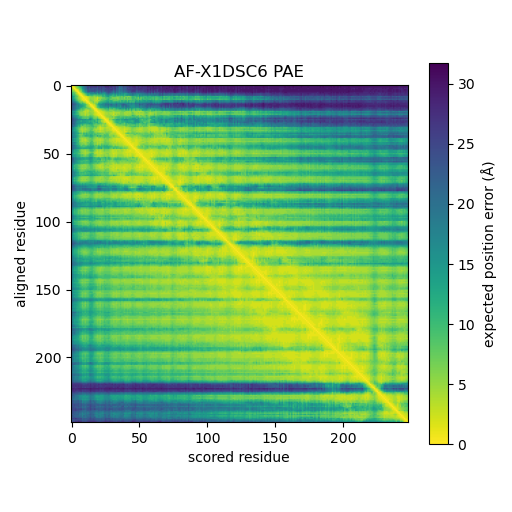R A N 1
ATOM 736 C CA . SER A 1 107 ? 1.168 -12.676 -15.237 1.00 77.56 107 SER A CA 1
ATOM 737 C C . SER A 1 107 ? 2.426 -12.404 -14.409 1.00 77.56 107 SER A C 1
ATOM 739 O O . SER A 1 107 ? 3.397 -11.891 -14.962 1.00 77.56 107 SER A O 1
ATOM 741 N N . GLY A 1 108 ? 2.432 -12.787 -13.131 1.00 79.38 108 GLY A N 1
ATOM 742 C CA . GLY A 1 108 ? 3.553 -12.544 -12.217 1.00 79.38 108 GLY A CA 1
ATOM 743 C C . GLY A 1 108 ? 3.408 -11.255 -11.408 1.00 79.38 108 GLY A C 1
ATOM 744 O O . GLY A 1 108 ? 2.407 -10.547 -11.514 1.00 79.38 108 GLY A O 1
ATOM 745 N N . ASP A 1 109 ? 4.413 -10.985 -10.582 1.00 88.94 109 ASP A N 1
ATOM 746 C CA . ASP A 1 109 ? 4.377 -9.905 -9.601 1.00 88.94 109 ASP A CA 1
ATOM 747 C C . ASP A 1 109 ? 4.994 -8.620 -10.163 1.00 88.94 109 ASP A C 1
ATOM 749 O O . ASP A 1 109 ? 5.958 -8.650 -10.929 1.00 88.94 109 ASP A O 1
ATOM 753 N N . ILE A 1 110 ? 4.479 -7.474 -9.718 1.00 91.88 110 ILE A N 1
ATOM 754 C CA . ILE A 1 110 ? 5.200 -6.202 -9.793 1.00 91.88 110 ILE A CA 1
ATOM 755 C C . ILE A 1 110 ? 5.892 -6.035 -8.445 1.00 91.88 110 ILE A C 1
ATOM 757 O O . ILE A 1 110 ? 5.237 -5.802 -7.430 1.00 91.88 110 ILE A O 1
ATOM 761 N N . VAL A 1 111 ? 7.212 -6.184 -8.428 1.00 88.94 111 VAL A N 1
ATOM 762 C CA . VAL A 1 111 ? 8.003 -6.103 -7.198 1.00 88.94 111 VAL A CA 1
ATOM 763 C C . VAL A 1 111 ? 8.707 -4.756 -7.142 1.00 88.94 111 VAL A C 1
ATOM 765 O O . VAL A 1 111 ? 9.500 -4.426 -8.019 1.00 88.94 111 VAL A O 1
ATOM 768 N N . ALA A 1 112 ? 8.445 -3.997 -6.081 1.00 91.56 112 ALA A N 1
ATOM 769 C CA . ALA A 1 112 ? 9.186 -2.789 -5.757 1.00 91.56 112 ALA A CA 1
ATOM 770 C C . ALA A 1 112 ? 9.961 -3.021 -4.455 1.00 91.56 112 ALA A C 1
ATOM 772 O O . ALA A 1 112 ? 9.367 -3.184 -3.390 1.00 91.56 112 ALA A O 1
ATOM 773 N N . THR A 1 113 ? 11.290 -3.047 -4.547 1.00 90.69 113 THR A N 1
ATOM 774 C CA . THR A 1 113 ? 12.178 -3.348 -3.417 1.00 90.69 113 THR A CA 1
ATOM 775 C C . THR A 1 113 ? 13.117 -2.180 -3.164 1.00 90.69 113 THR A C 1
ATOM 777 O O . THR A 1 113 ? 13.800 -1.723 -4.076 1.00 90.69 113 THR A O 1
ATOM 780 N N . VAL A 1 114 ? 13.211 -1.753 -1.906 1.00 88.75 114 VAL A N 1
ATOM 781 C CA . VAL A 1 114 ? 14.245 -0.827 -1.430 1.00 88.75 114 VAL A CA 1
ATOM 782 C C . VAL A 1 114 ? 15.228 -1.636 -0.588 1.00 88.75 114 VAL A C 1
ATOM 784 O O . VAL A 1 114 ? 14.904 -2.045 0.523 1.00 88.75 114 VAL A O 1
ATOM 787 N N . ALA A 1 115 ? 16.396 -1.949 -1.154 1.00 83.56 115 ALA A N 1
ATOM 788 C CA . ALA A 1 115 ? 17.362 -2.889 -0.571 1.00 83.56 115 ALA A CA 1
ATOM 789 C C . ALA A 1 115 ? 18.554 -2.223 0.142 1.00 83.56 115 ALA A C 1
ATOM 791 O O . ALA A 1 115 ? 19.495 -2.924 0.517 1.00 83.56 115 ALA A O 1
ATOM 792 N N . GLY A 1 116 ? 18.572 -0.893 0.262 1.00 75.62 116 GLY A N 1
ATOM 793 C CA . GLY A 1 116 ? 19.730 -0.168 0.777 1.00 75.62 116 GLY A CA 1
ATOM 794 C C . GLY A 1 116 ? 19.799 -0.100 2.307 1.00 75.62 116 GLY A C 1
ATOM 795 O O . GLY A 1 116 ? 19.485 -1.059 3.015 1.00 75.62 116 GLY A O 1
ATOM 796 N N . ALA A 1 117 ? 20.351 0.996 2.824 1.00 82.38 117 ALA A N 1
ATOM 797 C CA . ALA A 1 117 ? 20.794 1.109 4.211 1.00 82.38 117 ALA A CA 1
ATOM 798 C C . ALA A 1 117 ? 19.682 1.591 5.162 1.00 82.38 117 ALA A C 1
ATOM 800 O O . ALA A 1 117 ? 18.562 1.911 4.771 1.00 82.38 117 ALA A O 1
ATOM 801 N N . ALA A 1 118 ? 20.004 1.661 6.458 1.00 83.25 118 ALA A N 1
ATOM 802 C CA . ALA A 1 118 ? 19.109 2.254 7.445 1.00 83.25 118 ALA A CA 1
ATOM 803 C C . ALA A 1 118 ? 18.785 3.712 7.068 1.00 83.25 118 ALA A C 1
ATOM 805 O O . ALA A 1 118 ? 19.692 4.538 6.972 1.00 83.25 118 ALA A O 1
ATOM 806 N N . GLY A 1 119 ? 17.496 4.018 6.906 1.00 85.06 119 GLY A N 1
ATOM 807 C CA . GLY A 1 119 ? 17.004 5.353 6.556 1.00 85.06 119 GLY A CA 1
ATOM 808 C C . GLY A 1 119 ? 16.395 5.465 5.159 1.00 85.06 119 GLY A C 1
ATOM 809 O O . GLY A 1 119 ? 15.782 6.492 4.878 1.00 85.06 119 GLY A O 1
ATOM 810 N N . ASP A 1 120 ? 16.507 4.436 4.316 1.00 91.44 120 ASP A N 1
ATOM 811 C CA . ASP A 1 120 ? 15.838 4.435 3.016 1.00 91.44 120 ASP A CA 1
ATOM 812 C C . ASP A 1 120 ? 14.310 4.374 3.169 1.00 91.44 120 ASP A C 1
ATOM 814 O O . ASP A 1 120 ? 13.777 3.743 4.088 1.00 91.44 120 ASP A O 1
ATOM 818 N N . VAL A 1 121 ? 13.592 5.035 2.257 1.00 91.12 121 VAL A N 1
ATOM 819 C CA . VAL A 1 121 ? 12.133 5.193 2.327 1.00 91.12 121 VAL A CA 1
ATOM 820 C C . VAL A 1 121 ? 11.504 4.949 0.960 1.00 91.12 121 VAL A C 1
ATOM 822 O O . VAL A 1 121 ? 11.978 5.447 -0.056 1.00 91.12 121 VAL A O 1
ATOM 825 N N . MET A 1 122 ? 10.374 4.245 0.952 1.00 94.00 122 MET A N 1
ATOM 826 C CA . MET A 1 122 ? 9.420 4.250 -0.155 1.00 94.00 122 MET A CA 1
ATOM 827 C C . MET A 1 122 ? 8.244 5.155 0.217 1.00 94.00 122 MET A C 1
ATOM 829 O O . MET A 1 122 ? 7.652 4.985 1.282 1.00 94.00 122 MET A O 1
ATOM 833 N N . THR A 1 123 ? 7.898 6.117 -0.640 1.00 94.31 123 THR A N 1
ATOM 834 C CA . THR A 1 123 ? 6.766 7.026 -0.404 1.00 94.31 123 THR A CA 1
ATOM 835 C C . THR A 1 123 ? 5.750 6.947 -1.538 1.00 94.31 123 THR A C 1
ATOM 837 O O . THR A 1 123 ? 6.114 6.860 -2.706 1.00 94.31 123 THR A O 1
ATOM 840 N N . PHE A 1 124 ? 4.468 7.016 -1.183 1.00 94.12 124 PHE A N 1
ATOM 841 C CA . PHE A 1 124 ? 3.358 7.174 -2.119 1.00 94.12 124 PHE A CA 1
ATOM 842 C C . PHE A 1 124 ? 2.560 8.395 -1.681 1.00 94.12 124 PHE A C 1
ATOM 844 O O . PHE A 1 124 ? 1.993 8.409 -0.590 1.00 94.12 124 PHE A O 1
ATOM 851 N N . THR A 1 125 ? 2.547 9.439 -2.507 1.00 94.12 125 THR A N 1
ATOM 852 C CA . THR A 1 125 ? 1.885 10.705 -2.175 1.00 94.12 125 THR A CA 1
ATOM 853 C C . THR A 1 125 ? 0.978 11.130 -3.314 1.00 94.12 125 THR A C 1
ATOM 855 O O . THR A 1 125 ? 1.380 11.117 -4.473 1.00 94.12 125 THR A O 1
ATOM 858 N N . ASN A 1 126 ? -0.233 11.568 -2.973 1.00 90.75 126 ASN A N 1
ATOM 859 C CA . ASN A 1 126 ? -1.097 12.302 -3.882 1.00 90.75 126 ASN A CA 1
ATOM 860 C C . ASN A 1 126 ? -1.267 13.728 -3.350 1.00 90.75 126 ASN A C 1
ATOM 862 O O . ASN A 1 126 ? -1.905 13.945 -2.322 1.00 90.75 126 ASN A O 1
ATOM 866 N N . THR A 1 127 ? -0.653 14.696 -4.030 1.00 92.50 127 THR A N 1
ATOM 867 C CA . THR A 1 127 ? -0.595 16.088 -3.560 1.00 92.50 127 THR A CA 1
ATOM 868 C C . THR A 1 127 ? -1.825 16.911 -3.951 1.00 92.50 127 THR A C 1
ATOM 870 O O . THR A 1 127 ? -2.172 17.853 -3.243 1.00 92.50 127 THR A O 1
ATOM 873 N N . THR A 1 128 ? -2.486 16.598 -5.070 1.00 90.56 128 THR A N 1
ATOM 874 C CA . THR A 1 128 ? -3.551 17.447 -5.651 1.00 90.56 128 THR A CA 1
ATOM 875 C C . THR A 1 128 ? -4.875 16.723 -5.886 1.00 90.56 128 THR A C 1
ATOM 877 O O . THR A 1 128 ? -5.883 17.369 -6.178 1.00 90.56 128 THR A O 1
ATOM 880 N N . GLY A 1 129 ? -4.905 15.398 -5.755 1.00 89.00 129 GLY A N 1
ATOM 881 C CA . GLY A 1 129 ? -6.098 14.578 -5.913 1.00 89.00 129 GLY A CA 1
ATOM 882 C C . GLY A 1 129 ? -7.083 14.799 -4.770 1.00 89.00 129 GLY A C 1
ATOM 883 O O . GLY A 1 129 ? -6.768 14.573 -3.607 1.00 89.00 129 GLY A O 1
ATOM 884 N N . THR A 1 130 ? -8.297 15.227 -5.109 1.00 91.31 130 THR A N 1
ATOM 885 C CA . THR A 1 130 ? -9.377 15.524 -4.148 1.00 91.31 130 THR A CA 1
ATOM 886 C C . THR A 1 130 ? -10.544 14.538 -4.221 1.00 91.31 130 THR A C 1
ATOM 888 O O . THR A 1 130 ? -11.490 14.638 -3.441 1.00 91.31 130 THR A O 1
ATOM 891 N N . GLY A 1 131 ? -10.504 13.598 -5.168 1.00 91.38 131 GLY A N 1
ATOM 892 C CA . GLY A 1 131 ? -11.530 12.574 -5.341 1.00 91.38 131 GLY A CA 1
ATOM 893 C C . GLY A 1 131 ? -11.441 11.458 -4.300 1.00 91.38 131 GLY A C 1
ATOM 894 O O . GLY A 1 131 ? -10.396 11.229 -3.689 1.00 91.38 131 GLY A O 1
ATOM 895 N N . ALA A 1 132 ? -12.542 10.721 -4.133 1.00 85.75 132 ALA A N 1
ATOM 896 C CA . ALA A 1 132 ? -12.505 9.436 -3.440 1.00 85.75 132 ALA A CA 1
ATOM 897 C C . ALA A 1 132 ? -11.506 8.503 -4.150 1.00 85.75 132 ALA A C 1
ATOM 899 O O . ALA A 1 132 ? -11.471 8.474 -5.379 1.00 85.75 132 ALA A O 1
ATOM 900 N N . GLY A 1 133 ? -10.684 7.781 -3.384 1.00 88.69 133 GLY A N 1
ATOM 901 C CA . GLY A 1 133 ? -9.672 6.882 -3.950 1.00 88.69 133 GLY A CA 1
ATOM 902 C C . GLY A 1 133 ? -8.461 7.587 -4.571 1.00 88.69 133 GLY A C 1
ATOM 903 O O . GLY A 1 133 ? -7.757 6.979 -5.366 1.00 88.69 133 GLY A O 1
ATOM 904 N N . ALA A 1 134 ? -8.184 8.853 -4.218 1.00 94.62 134 ALA A N 1
ATOM 905 C CA . ALA A 1 134 ? -6.966 9.556 -4.651 1.00 94.62 134 ALA A CA 1
ATOM 906 C C . ALA A 1 134 ? -5.683 8.728 -4.414 1.00 94.62 134 ALA A C 1
ATOM 908 O O . ALA A 1 134 ? -4.740 8.806 -5.200 1.00 94.62 134 ALA A O 1
ATOM 909 N N . ILE A 1 135 ? -5.674 7.917 -3.355 1.00 95.44 135 ILE A N 1
ATOM 910 C CA . ILE A 1 135 ? -4.820 6.738 -3.214 1.00 95.44 135 ILE A CA 1
ATOM 911 C C . ILE A 1 135 ? -5.747 5.580 -2.838 1.00 95.44 135 ILE A C 1
ATOM 913 O O . ILE A 1 135 ? -6.516 5.698 -1.882 1.00 95.44 135 ILE A O 1
ATOM 917 N N . GLU A 1 136 ? -5.684 4.480 -3.580 1.00 95.25 136 GLU A N 1
ATOM 918 C CA . GLU A 1 136 ? -6.487 3.280 -3.347 1.00 95.25 136 GLU A CA 1
ATOM 919 C C . GLU A 1 136 ? -5.590 2.038 -3.414 1.00 95.25 136 GLU A C 1
ATOM 921 O O . GLU A 1 136 ? -4.810 1.873 -4.351 1.00 95.25 136 GLU A O 1
ATOM 926 N N . LEU A 1 137 ? -5.695 1.172 -2.401 1.00 95.62 137 LEU A N 1
ATOM 927 C CA . LEU A 1 137 ? -5.076 -0.153 -2.379 1.00 95.62 137 LEU A CA 1
ATOM 928 C C . LEU A 1 137 ? -6.198 -1.193 -2.359 1.00 95.62 137 LEU A C 1
ATOM 930 O O . LEU A 1 137 ? -6.959 -1.272 -1.393 1.00 95.62 137 LEU A O 1
ATOM 934 N N . THR A 1 138 ? -6.286 -2.000 -3.414 1.00 94.88 138 THR A N 1
ATOM 935 C CA . THR A 1 138 ? -7.358 -2.987 -3.586 1.00 94.88 138 THR A CA 1
ATOM 936 C C . THR A 1 138 ? -6.785 -4.345 -3.962 1.00 94.88 138 THR A C 1
ATOM 938 O O . THR A 1 138 ? -6.096 -4.481 -4.969 1.00 94.88 138 THR A O 1
ATOM 941 N N . ALA A 1 139 ? -7.143 -5.373 -3.193 1.00 95.25 139 ALA A N 1
ATOM 942 C CA . ALA A 1 139 ? -6.907 -6.769 -3.539 1.00 95.25 139 ALA A CA 1
ATOM 943 C C . ALA A 1 139 ? -8.255 -7.456 -3.811 1.00 95.25 139 ALA A C 1
ATOM 945 O O . ALA A 1 139 ? -8.900 -7.965 -2.902 1.00 95.25 139 ALA A O 1
ATOM 946 N N . THR A 1 140 ? -8.712 -7.464 -5.067 1.00 92.81 140 THR A N 1
ATOM 947 C CA . THR A 1 140 ? -10.068 -7.943 -5.420 1.00 92.81 140 THR A CA 1
ATOM 948 C C . THR A 1 140 ? -10.308 -9.419 -5.087 1.00 92.81 140 THR A C 1
ATOM 950 O O . THR A 1 140 ? -11.428 -9.804 -4.766 1.00 92.81 140 THR A O 1
ATOM 953 N N . ALA A 1 141 ? -9.270 -10.253 -5.179 1.00 91.94 141 ALA A N 1
ATOM 954 C CA . ALA A 1 141 ? -9.351 -11.687 -4.890 1.00 91.94 141 ALA A CA 1
ATOM 955 C C . ALA A 1 141 ? -8.520 -12.120 -3.667 1.00 91.94 141 ALA A C 1
ATOM 957 O O . ALA A 1 141 ? -8.661 -13.255 -3.218 1.00 91.94 141 ALA A O 1
ATOM 958 N N . GLY A 1 142 ? -7.640 -11.250 -3.164 1.00 93.19 142 GLY A N 1
ATOM 959 C CA . GLY A 1 142 ? -6.647 -11.564 -2.131 1.00 93.19 142 GLY A CA 1
ATOM 960 C C . GLY A 1 142 ? -6.794 -10.706 -0.875 1.00 93.19 142 GLY A C 1
ATOM 961 O O . GLY A 1 142 ? -7.751 -9.948 -0.738 1.00 93.19 142 GLY A O 1
ATOM 962 N N . SER A 1 143 ? -5.836 -10.829 0.044 1.00 95.81 143 SER A N 1
ATOM 963 C CA . SER A 1 143 ? -5.727 -9.975 1.231 1.00 95.81 143 SER A CA 1
ATOM 964 C C . SER A 1 143 ? -4.788 -8.789 0.995 1.00 95.81 143 SER A C 1
ATOM 966 O O . SER A 1 143 ? -4.059 -8.729 0.005 1.00 95.81 143 SER A O 1
ATOM 968 N N . ILE A 1 144 ? -4.817 -7.845 1.933 1.00 97.38 144 ILE A N 1
ATOM 969 C CA . ILE A 1 144 ? -3.801 -6.806 2.092 1.00 97.38 144 ILE A CA 1
ATOM 970 C C . ILE A 1 144 ? -3.229 -6.992 3.493 1.00 97.38 144 ILE A C 1
ATOM 972 O O . ILE A 1 144 ? -3.953 -6.832 4.476 1.00 97.38 144 ILE A O 1
ATOM 976 N N . ASP A 1 145 ? -1.943 -7.315 3.574 1.00 97.06 145 ASP A N 1
ATOM 977 C CA . ASP A 1 145 ? -1.240 -7.477 4.842 1.00 97.06 145 ASP A CA 1
ATOM 978 C C . ASP A 1 145 ? -0.445 -6.203 5.150 1.00 97.06 145 ASP A C 1
ATOM 980 O O . ASP A 1 145 ? 0.257 -5.667 4.292 1.00 97.06 145 ASP A O 1
ATOM 984 N N . LEU A 1 146 ? -0.536 -5.724 6.391 1.00 96.94 146 LEU A N 1
ATOM 985 C CA . LEU A 1 146 ? 0.232 -4.585 6.891 1.00 96.94 146 LEU A CA 1
ATOM 986 C C . LEU A 1 146 ? 0.996 -5.036 8.133 1.00 96.94 146 LEU A C 1
ATOM 988 O O . LEU A 1 146 ? 0.389 -5.386 9.143 1.00 96.94 146 LEU A O 1
ATOM 992 N N . ASN A 1 147 ? 2.325 -5.041 8.057 1.00 95.50 147 ASN A N 1
ATOM 993 C CA . ASN A 1 147 ? 3.179 -5.522 9.136 1.00 95.50 147 ASN A CA 1
ATOM 994 C C . ASN A 1 147 ? 4.269 -4.497 9.455 1.00 95.50 147 ASN A C 1
ATOM 996 O O . ASN A 1 147 ? 5.077 -4.161 8.589 1.00 95.50 147 ASN A O 1
ATOM 1000 N N . ALA A 1 148 ? 4.316 -4.040 10.704 1.00 96.06 148 ALA A N 1
ATOM 1001 C CA . ALA A 1 148 ? 5.439 -3.279 11.233 1.00 96.06 148 ALA A CA 1
ATOM 1002 C C . ALA A 1 148 ? 6.340 -4.192 12.074 1.00 96.06 148 ALA A C 1
ATOM 1004 O O . ALA A 1 148 ? 5.894 -5.159 12.690 1.00 96.06 148 ALA A O 1
ATOM 1005 N N . ASN A 1 149 ? 7.636 -3.891 12.102 1.00 94.50 149 ASN A N 1
ATOM 1006 C CA . ASN A 1 149 ? 8.568 -4.539 13.021 1.00 94.50 149 ASN A CA 1
ATOM 1007 C C . ASN A 1 149 ? 8.184 -4.226 14.484 1.00 94.50 149 ASN A C 1
ATOM 1009 O O . ASN A 1 149 ? 7.701 -3.138 14.754 1.00 94.50 149 ASN A O 1
ATOM 1013 N N . ALA A 1 150 ? 8.480 -5.122 15.433 1.00 95.50 150 ALA A N 1
ATOM 1014 C CA . ALA A 1 150 ? 8.126 -4.968 16.854 1.00 95.50 150 ALA A CA 1
ATOM 1015 C C . ALA A 1 150 ? 8.615 -3.668 17.534 1.00 95.50 150 ALA A C 1
ATOM 1017 O O . ALA A 1 150 ? 8.107 -3.312 18.592 1.00 95.50 150 ALA A O 1
ATOM 1018 N N . ALA A 1 151 ? 9.609 -2.980 16.966 1.00 94.56 151 ALA A N 1
ATOM 1019 C CA . ALA A 1 151 ? 10.102 -1.690 17.450 1.00 94.56 151 ALA A CA 1
ATOM 1020 C C . ALA A 1 151 ? 9.462 -0.465 16.755 1.00 94.56 151 ALA A C 1
ATOM 1022 O O . ALA A 1 151 ? 9.915 0.653 16.991 1.00 94.56 151 ALA A O 1
ATOM 1023 N N . HIS A 1 152 ? 8.475 -0.663 15.873 1.00 95.38 152 HIS A N 1
ATOM 1024 C CA . HIS A 1 152 ? 7.880 0.374 15.025 1.00 95.38 152 HIS A CA 1
ATOM 1025 C C . HIS A 1 152 ? 6.351 0.254 14.954 1.00 95.38 152 HIS A C 1
ATOM 1027 O O . HIS A 1 152 ? 5.783 -0.807 15.205 1.00 95.38 152 HIS A O 1
ATOM 1033 N N . ASP A 1 153 ? 5.699 1.340 14.537 1.00 97.12 153 ASP A N 1
ATOM 1034 C CA . ASP A 1 153 ? 4.242 1.472 14.553 1.00 97.12 153 ASP A CA 1
ATOM 1035 C C . ASP A 1 153 ? 3.622 1.484 13.147 1.00 97.12 153 ASP A C 1
ATOM 1037 O O . ASP A 1 153 ? 4.233 1.933 12.176 1.00 97.12 153 ASP A O 1
ATOM 1041 N N . ILE A 1 154 ? 2.348 1.088 13.062 1.00 97.38 154 ILE A N 1
ATOM 1042 C CA . ILE A 1 154 ? 1.454 1.440 11.949 1.00 97.38 154 ILE A CA 1
ATOM 1043 C C . ILE A 1 154 ? 0.565 2.585 12.432 1.00 97.38 154 ILE A C 1
ATOM 1045 O O . ILE A 1 154 ? -0.233 2.414 13.351 1.00 97.38 154 ILE A O 1
ATOM 1049 N N . THR A 1 155 ? 0.693 3.757 11.815 1.00 96.94 155 THR A N 1
ATOM 1050 C CA . THR A 1 155 ? -0.049 4.961 12.216 1.00 96.94 155 THR A CA 1
ATOM 1051 C C . THR A 1 155 ? -1.095 5.340 11.171 1.00 96.94 155 THR A C 1
ATOM 1053 O O . THR A 1 155 ? -0.783 5.449 9.989 1.00 96.94 155 THR A O 1
ATOM 1056 N N . VAL A 1 156 ? -2.329 5.603 11.618 1.00 96.38 156 VAL A N 1
ATOM 1057 C CA . VAL A 1 156 ? -3.435 6.109 10.789 1.00 96.38 156 VAL A CA 1
ATOM 1058 C C . VAL A 1 156 ? -3.998 7.368 11.445 1.00 96.38 156 VAL A C 1
ATOM 1060 O O . VAL A 1 156 ? -4.574 7.307 12.529 1.00 96.38 156 VAL A O 1
ATOM 1063 N N . THR A 1 157 ? -3.815 8.520 10.804 1.00 94.38 157 THR A N 1
ATOM 1064 C CA . THR A 1 157 ? -4.274 9.828 11.298 1.00 94.38 157 THR A CA 1
ATOM 1065 C C . THR A 1 157 ? -5.048 10.577 10.213 1.00 94.38 157 THR A C 1
ATOM 1067 O O . THR A 1 157 ? -4.895 10.301 9.025 1.00 94.38 157 THR A O 1
ATOM 1070 N N . GLY A 1 158 ? -5.895 11.533 10.612 1.00 90.19 158 GLY A N 1
ATOM 1071 C CA . GLY A 1 158 ? -6.669 12.362 9.684 1.00 90.19 158 GLY A CA 1
ATOM 1072 C C . GLY A 1 158 ? -8.177 12.144 9.796 1.00 90.19 158 GLY A C 1
ATOM 1073 O O . GLY A 1 158 ? -8.721 12.220 10.892 1.00 90.19 158 GLY A O 1
ATOM 1074 N N . GLY A 1 159 ? -8.848 11.972 8.654 1.00 90.12 159 GLY A N 1
ATOM 1075 C CA . GLY A 1 159 ? -10.308 11.892 8.539 1.00 90.12 159 GLY A CA 1
ATOM 1076 C C . GLY A 1 159 ? -10.957 10.683 9.231 1.00 90.12 159 GLY A C 1
ATOM 1077 O O . GLY A 1 159 ? -10.415 10.082 10.152 1.00 90.12 159 GLY A O 1
ATOM 1078 N N . GLN A 1 160 ? -12.165 10.323 8.794 1.00 93.94 160 GLN A N 1
ATOM 1079 C CA . GLN A 1 160 ? -12.883 9.174 9.349 1.00 93.94 160 GLN A CA 1
ATOM 1080 C C . GLN A 1 160 ? -12.167 7.855 9.017 1.00 93.94 160 GLN A C 1
ATOM 1082 O O . GLN A 1 160 ? -11.813 7.615 7.865 1.00 93.94 160 GLN A O 1
ATOM 1087 N N . VAL A 1 161 ? -12.027 6.977 10.013 1.00 96.19 161 VAL A N 1
ATOM 1088 C CA . VAL A 1 161 ? -11.540 5.602 9.845 1.00 96.19 161 VAL A CA 1
ATOM 1089 C C . VAL A 1 161 ? -12.720 4.656 10.034 1.00 96.19 161 VAL A C 1
ATOM 1091 O O . VAL A 1 161 ? -13.331 4.628 11.101 1.00 96.19 161 VAL A O 1
ATOM 1094 N N . THR A 1 162 ? -13.054 3.895 8.995 1.00 96.19 162 THR A N 1
ATOM 1095 C CA . THR A 1 162 ? -14.115 2.880 9.044 1.00 96.19 162 THR A CA 1
ATOM 1096 C C . THR A 1 162 ? -13.482 1.501 8.979 1.00 96.19 162 THR A C 1
ATOM 1098 O O . THR A 1 162 ? -12.687 1.234 8.084 1.00 96.19 162 THR A O 1
ATOM 1101 N N . VAL A 1 163 ? -13.859 0.619 9.905 1.00 96.56 163 VAL A N 1
ATOM 1102 C CA . VAL A 1 163 ? -13.420 -0.779 9.923 1.00 96.56 163 VAL A CA 1
ATOM 1103 C C . VAL A 1 163 ? -14.657 -1.662 9.892 1.00 96.56 163 VAL A C 1
ATOM 1105 O O . VAL A 1 163 ? -15.526 -1.561 10.756 1.00 96.56 163 VAL A O 1
ATOM 1108 N N . ALA A 1 164 ? -14.742 -2.515 8.881 1.00 96.69 164 ALA A N 1
ATOM 1109 C CA . ALA A 1 164 ? -15.835 -3.455 8.698 1.00 96.69 164 ALA A CA 1
ATOM 1110 C C . ALA A 1 164 ? -15.278 -4.766 8.142 1.00 96.69 164 ALA A C 1
ATOM 1112 O O . ALA A 1 164 ? -14.340 -4.758 7.347 1.00 96.69 164 ALA A O 1
ATOM 1113 N N . SER A 1 165 ? -15.867 -5.887 8.549 1.00 96.62 165 SER A N 1
ATOM 1114 C CA . SER A 1 165 ? -15.519 -7.205 8.022 1.00 96.62 165 SER A CA 1
ATOM 1115 C C . SER A 1 165 ? -16.625 -7.715 7.109 1.00 96.62 165 SER A C 1
ATOM 1117 O O . SER A 1 165 ? -17.806 -7.608 7.435 1.00 96.62 165 SER A O 1
ATOM 1119 N N . GLY A 1 166 ? -16.237 -8.283 5.968 1.00 94.12 166 GLY A N 1
ATOM 1120 C CA . GLY A 1 166 ? -17.149 -8.963 5.045 1.00 94.12 166 GLY A CA 1
ATOM 1121 C C . GLY A 1 166 ? -17.344 -10.450 5.356 1.00 94.12 166 GLY A C 1
ATOM 1122 O O . GLY A 1 166 ? -18.038 -11.136 4.608 1.00 94.12 166 GLY A O 1
ATOM 1123 N N . HIS A 1 167 ? -16.715 -10.974 6.414 1.00 95.06 167 HIS A N 1
ATOM 1124 C CA . HIS A 1 167 ? -16.673 -12.408 6.689 1.00 95.06 167 HIS A CA 1
ATOM 1125 C C . HIS A 1 167 ? -17.618 -12.812 7.832 1.00 95.06 167 HIS A C 1
ATOM 1127 O O . HIS A 1 167 ? -17.646 -12.180 8.885 1.00 95.06 167 HIS A O 1
ATOM 1133 N N . ASN A 1 168 ? -18.369 -13.902 7.642 1.00 96.25 168 ASN A N 1
ATOM 1134 C CA . ASN A 1 168 ? -19.247 -14.480 8.663 1.00 96.25 168 ASN A CA 1
ATOM 1135 C C . ASN A 1 168 ? -18.501 -15.561 9.463 1.00 96.25 168 ASN A C 1
ATOM 1137 O O . ASN A 1 168 ? -18.699 -16.757 9.254 1.00 96.25 168 ASN A O 1
ATOM 1141 N N . THR A 1 169 ? -17.599 -15.129 10.342 1.00 96.12 169 THR A N 1
ATOM 1142 C CA . THR A 1 169 ? -16.803 -16.011 11.206 1.00 96.12 169 THR A CA 1
ATOM 1143 C C . THR A 1 169 ? -16.660 -15.425 12.608 1.00 96.12 169 THR A C 1
ATOM 1145 O O . THR A 1 169 ? -16.813 -14.219 12.809 1.00 96.12 169 THR A O 1
ATOM 1148 N N . ALA A 1 170 ? -16.311 -16.267 13.581 1.00 95.69 170 ALA A N 1
ATOM 1149 C CA . ALA A 1 170 ? -15.871 -15.802 14.892 1.00 95.69 170 ALA A CA 1
ATOM 1150 C C . ALA A 1 170 ? -14.659 -14.866 14.750 1.00 95.69 170 ALA A C 1
ATOM 1152 O O . ALA A 1 170 ? -13.783 -15.113 13.920 1.00 95.69 170 ALA A O 1
ATOM 1153 N N . SER A 1 171 ? -14.618 -13.807 15.562 1.00 95.75 171 SER A N 1
ATOM 1154 C CA . SER A 1 171 ? -13.542 -12.805 15.546 1.00 95.75 171 SER A CA 1
ATOM 1155 C C . SER A 1 171 ? -13.309 -12.172 14.168 1.00 95.75 171 SER A C 1
ATOM 1157 O O . SER A 1 171 ? -12.174 -11.892 13.796 1.00 95.75 171 SER A O 1
ATOM 1159 N N . ALA A 1 172 ? -14.385 -11.925 13.407 1.00 97.25 172 ALA A N 1
ATOM 1160 C CA . ALA A 1 172 ? -14.321 -11.261 12.099 1.00 97.25 172 ALA A CA 1
ATOM 1161 C C . ALA A 1 172 ? -13.577 -9.908 12.136 1.00 97.25 172 ALA A C 1
ATOM 1163 O O . ALA A 1 172 ? -13.048 -9.475 11.113 1.00 97.25 172 ALA A O 1
ATOM 1164 N N . ILE A 1 173 ? -13.536 -9.270 13.313 1.00 97.81 173 ILE A N 1
ATOM 1165 C CA . ILE A 1 173 ? -12.611 -8.201 13.699 1.00 97.81 173 ILE A CA 1
ATOM 1166 C C . ILE A 1 173 ? -12.051 -8.571 15.081 1.00 97.81 173 ILE A C 1
ATOM 1168 O O . ILE A 1 173 ? -12.822 -8.908 15.982 1.00 97.81 173 ILE A O 1
ATOM 1172 N N . SER A 1 174 ? -10.732 -8.491 15.267 1.00 97.25 174 SER A N 1
ATOM 1173 C CA . SER A 1 174 ? -10.064 -8.739 16.551 1.00 97.25 174 SER A CA 1
ATOM 1174 C C . SER A 1 174 ? -8.981 -7.704 16.825 1.00 97.25 174 SER A C 1
ATOM 1176 O O . SER A 1 174 ? -8.210 -7.369 15.928 1.00 97.25 174 SER A O 1
ATOM 1178 N N . LEU A 1 175 ? -8.880 -7.261 18.078 1.00 97.31 175 LEU A N 1
ATOM 1179 C CA . LEU A 1 175 ? -7.766 -6.467 18.587 1.00 97.31 175 LEU A CA 1
ATOM 1180 C C . LEU A 1 175 ? -7.088 -7.296 19.678 1.00 97.31 175 LEU A C 1
ATOM 1182 O O . LEU A 1 175 ? -7.752 -7.745 20.613 1.00 97.31 175 LEU A O 1
ATOM 1186 N N . THR A 1 176 ? -5.798 -7.584 19.538 1.00 97.12 176 THR A N 1
ATOM 1187 C CA . THR A 1 176 ? -5.096 -8.510 20.437 1.00 97.12 176 THR A CA 1
ATOM 1188 C C . THR A 1 176 ? -3.665 -8.055 20.663 1.00 97.12 176 THR A C 1
ATOM 1190 O O . THR A 1 176 ? -2.975 -7.671 19.725 1.00 97.12 176 THR A O 1
ATOM 1193 N N . THR A 1 177 ? -3.227 -8.148 21.913 1.00 96.94 177 THR A N 1
ATOM 1194 C CA . THR A 1 177 ? -1.847 -7.949 22.364 1.00 96.94 177 THR A CA 1
ATOM 1195 C C . THR A 1 177 ? -1.466 -9.169 23.214 1.00 96.94 177 THR A C 1
ATOM 1197 O O . THR A 1 177 ? -2.306 -9.646 23.983 1.00 96.94 177 THR A O 1
ATOM 1200 N N . ASN A 1 178 ? -0.277 -9.747 23.026 1.00 96.50 178 ASN A N 1
ATOM 1201 C CA . ASN A 1 178 ? 0.125 -11.000 23.691 1.00 96.50 178 ASN A CA 1
ATOM 1202 C C . ASN A 1 178 ? 1.646 -11.215 23.895 1.00 96.50 178 ASN A C 1
ATOM 1204 O O . ASN A 1 178 ? 2.092 -12.349 24.084 1.00 96.50 178 ASN A O 1
ATOM 1208 N N . VAL A 1 179 ? 2.447 -10.159 23.831 1.00 96.88 179 VAL A N 1
ATOM 1209 C CA . VAL A 1 179 ? 3.907 -10.164 23.931 1.00 96.88 179 VAL A CA 1
ATOM 1210 C C . VAL A 1 179 ? 4.410 -9.943 25.369 1.00 96.88 179 VAL A C 1
ATOM 1212 O O . VAL A 1 179 ? 5.486 -10.439 25.711 1.00 96.88 179 VAL A O 1
ATOM 1215 N N . GLY A 1 180 ? 3.686 -9.237 26.247 1.00 96.06 180 GLY A N 1
ATOM 1216 C CA . GLY A 1 180 ? 4.194 -8.865 27.574 1.00 96.06 180 GLY A CA 1
ATOM 1217 C C . GLY A 1 180 ? 3.162 -8.288 28.552 1.00 96.06 180 GLY A C 1
ATOM 1218 O O . GLY A 1 180 ? 2.063 -7.896 28.199 1.00 96.06 180 GLY A O 1
ATOM 1219 N N . SER A 1 181 ? 3.517 -8.189 29.835 1.00 96.56 181 SER A N 1
ATOM 1220 C CA . SER A 1 181 ? 2.560 -7.807 30.893 1.00 96.56 181 SER A CA 1
ATOM 1221 C C . SER A 1 181 ? 2.093 -6.345 30.872 1.00 96.56 181 SER A C 1
ATOM 1223 O O . SER A 1 181 ? 1.169 -6.005 31.601 1.00 96.56 181 SER A O 1
ATOM 1225 N N . SER A 1 182 ? 2.749 -5.477 30.101 1.00 96.88 182 SER A N 1
ATOM 1226 C CA . SER A 1 182 ? 2.441 -4.037 30.029 1.00 96.88 182 SER A CA 1
ATOM 1227 C C . SER A 1 182 ? 1.531 -3.666 28.856 1.00 96.88 182 SER A C 1
ATOM 1229 O O . SER A 1 182 ? 1.342 -2.486 28.574 1.00 96.88 182 SER A O 1
ATOM 1231 N N . GLU A 1 183 ? 1.027 -4.652 28.121 1.00 97.44 183 GLU A N 1
ATOM 1232 C CA . GLU A 1 183 ? 0.212 -4.421 26.936 1.00 97.44 183 GLU A CA 1
ATOM 1233 C C . GLU A 1 183 ? -1.168 -3.848 27.275 1.00 97.44 183 GLU A C 1
ATOM 1235 O O . GLU A 1 183 ? -1.775 -4.192 28.288 1.00 97.44 183 GLU A O 1
ATOM 1240 N N . THR A 1 184 ? -1.674 -2.966 26.410 1.00 97.50 184 THR A N 1
ATOM 1241 C CA . THR A 1 184 ? -2.977 -2.316 26.586 1.00 97.50 184 THR A CA 1
ATOM 1242 C C . THR A 1 184 ? -3.686 -2.146 25.247 1.00 97.50 184 THR A C 1
ATOM 1244 O O . THR A 1 184 ? -3.050 -2.075 24.196 1.00 97.50 184 THR A O 1
ATOM 1247 N N . ILE A 1 185 ? -5.013 -2.031 25.299 1.00 97.81 185 ILE A N 1
ATOM 1248 C CA . ILE A 1 185 ? -5.845 -1.538 24.199 1.00 97.81 185 ILE A CA 1
ATOM 1249 C C . ILE A 1 185 ? -6.620 -0.344 24.753 1.00 97.81 185 ILE A C 1
ATOM 1251 O O . ILE A 1 185 ? -7.408 -0.495 25.685 1.00 97.81 185 ILE A O 1
ATOM 1255 N N . VAL A 1 186 ? -6.378 0.846 24.202 1.00 97.75 186 VAL A N 1
ATOM 1256 C CA . VAL A 1 186 ? -6.984 2.100 24.670 1.00 97.75 186 VAL A CA 1
ATOM 1257 C C . VAL A 1 186 ? -7.930 2.642 23.604 1.00 97.75 186 VAL A C 1
ATOM 1259 O O . VAL A 1 186 ? -7.532 2.835 22.457 1.00 97.75 186 VAL A O 1
ATOM 1262 N N . VAL A 1 187 ? -9.176 2.923 23.992 1.00 96.75 187 VAL A N 1
ATOM 1263 C CA . VAL A 1 187 ? -10.180 3.584 23.146 1.00 96.75 187 VAL A CA 1
ATOM 1264 C C . VAL A 1 187 ? -10.584 4.889 23.818 1.00 96.75 187 VAL A C 1
ATOM 1266 O O . VAL A 1 187 ? -11.243 4.880 24.855 1.00 96.75 187 VAL A O 1
ATOM 1269 N N . THR A 1 188 ? -10.199 6.013 23.216 1.00 95.19 188 THR A N 1
ATOM 1270 C CA . THR A 1 188 ? -10.419 7.345 23.788 1.00 95.19 188 THR A CA 1
ATOM 1271 C C . THR A 1 188 ? -11.201 8.218 22.819 1.00 95.19 188 THR A C 1
ATOM 1273 O O . THR A 1 188 ? -10.782 8.422 21.682 1.00 95.19 188 THR A O 1
ATOM 1276 N N . ASN A 1 189 ? -12.299 8.806 23.295 1.00 92.38 189 ASN A N 1
ATOM 1277 C CA . ASN A 1 189 ? -12.925 9.955 22.652 1.00 92.38 189 ASN A CA 1
ATOM 1278 C C . ASN A 1 189 ? -12.787 11.175 23.565 1.00 92.38 189 ASN A C 1
ATOM 1280 O O . ASN A 1 189 ? -13.449 11.268 24.593 1.00 92.38 189 ASN A O 1
ATOM 1284 N N . THR A 1 190 ? -11.921 12.108 23.175 1.00 92.75 190 THR A N 1
ATOM 1285 C CA . THR A 1 190 ? -11.574 13.268 24.006 1.00 92.75 190 THR A CA 1
ATOM 1286 C C . THR A 1 190 ? -12.611 14.393 23.955 1.00 92.75 190 THR A C 1
ATOM 1288 O O . THR A 1 190 ? -12.787 15.094 24.945 1.00 92.75 190 THR A O 1
ATOM 1291 N N . GLN A 1 191 ? -13.268 14.620 22.811 1.00 91.62 191 GLN A N 1
ATOM 1292 C CA . GLN A 1 191 ? -14.110 15.813 22.590 1.00 91.62 191 GLN A CA 1
ATOM 1293 C C . GLN A 1 191 ? -15.591 15.503 22.336 1.00 91.62 191 GLN A C 1
ATOM 1295 O O . GLN A 1 191 ? -16.406 16.423 22.276 1.00 91.62 191 GLN A O 1
ATOM 1300 N N . GLY A 1 192 ? -15.963 14.236 22.150 1.00 91.88 192 GLY A N 1
ATOM 1301 C CA . GLY A 1 192 ? -17.350 13.855 21.912 1.00 91.88 192 GLY A CA 1
ATOM 1302 C C . GLY A 1 192 ? -18.231 14.135 23.130 1.00 91.88 192 GLY A C 1
ATOM 1303 O O . GLY A 1 192 ? -18.006 13.579 24.196 1.00 91.88 192 GLY A O 1
ATOM 1304 N N . THR A 1 193 ? -19.261 14.966 22.960 1.00 87.44 193 THR A N 1
ATOM 1305 C CA . THR A 1 193 ? -20.218 15.327 24.027 1.00 87.44 193 THR A CA 1
ATOM 1306 C C . THR A 1 193 ? -21.597 14.685 23.862 1.00 87.44 193 THR A C 1
ATOM 1308 O O . THR A 1 193 ? -22.437 14.776 24.753 1.00 87.44 193 THR A O 1
ATOM 1311 N N . GLY A 1 194 ? -21.862 14.053 22.715 1.00 88.44 194 GLY A N 1
ATOM 1312 C CA . GLY A 1 194 ? -23.127 13.370 22.449 1.00 88.44 194 GLY A CA 1
ATOM 1313 C C . GLY A 1 194 ? -23.229 12.018 23.159 1.00 88.44 194 GLY A C 1
ATOM 1314 O O . GLY A 1 194 ? -22.220 11.387 23.460 1.00 88.44 194 GLY A O 1
ATOM 1315 N N . ALA A 1 195 ? -24.459 11.524 23.338 1.00 80.50 195 ALA A N 1
ATOM 1316 C CA . ALA A 1 195 ? -24.760 10.254 24.017 1.00 80.50 195 ALA A CA 1
ATOM 1317 C C . ALA A 1 195 ? -24.107 8.999 23.388 1.00 80.50 195 ALA A C 1
ATOM 1319 O O . ALA A 1 195 ? -24.111 7.939 23.999 1.00 80.50 195 ALA A O 1
ATOM 1320 N N . GLY A 1 196 ? -23.549 9.111 22.178 1.00 88.06 196 GLY A N 1
ATOM 1321 C CA . GLY A 1 196 ? -22.819 8.052 21.477 1.00 88.06 196 GLY A CA 1
ATOM 1322 C C . GLY A 1 196 ? -21.354 8.392 21.209 1.00 88.06 196 GLY A C 1
ATOM 1323 O O . GLY A 1 196 ? -20.803 7.892 20.234 1.00 88.06 196 GLY A O 1
ATOM 1324 N N . ALA A 1 197 ? -20.735 9.270 22.011 1.00 94.06 197 ALA A N 1
ATOM 1325 C CA . ALA A 1 197 ? -19.315 9.608 21.876 1.00 94.06 197 ALA A CA 1
ATOM 1326 C C . ALA A 1 197 ? -18.435 8.344 21.817 1.00 94.06 197 ALA A C 1
ATOM 1328 O O . ALA A 1 197 ? -17.532 8.254 20.988 1.00 94.06 197 ALA A O 1
ATOM 1329 N N . ILE A 1 198 ? -18.753 7.339 22.630 1.00 95.81 198 ILE A N 1
ATOM 1330 C CA . ILE A 1 198 ? -18.320 5.955 22.430 1.00 95.81 198 ILE A CA 1
ATOM 1331 C C . ILE A 1 198 ? -19.572 5.085 22.531 1.00 95.81 198 ILE A C 1
ATOM 1333 O O . ILE A 1 198 ? -20.390 5.282 23.428 1.00 95.81 198 ILE A O 1
ATOM 1337 N N . SER A 1 199 ? -19.739 4.138 21.610 1.00 96.38 199 SER A N 1
ATOM 1338 C CA . SER A 1 199 ? -20.878 3.223 21.603 1.00 96.38 199 SER A CA 1
ATOM 1339 C C . SER A 1 199 ? -20.419 1.799 21.310 1.00 96.38 199 SER A C 1
ATOM 1341 O O . SER A 1 199 ? -19.746 1.559 20.310 1.00 96.38 199 SER A O 1
ATOM 1343 N N . LEU A 1 200 ? -20.777 0.864 22.193 1.00 95.88 200 LEU A N 1
ATOM 1344 C CA . LEU A 1 200 ? -20.576 -0.574 22.022 1.00 95.88 200 LEU A CA 1
ATOM 1345 C C . LEU A 1 200 ? -21.963 -1.219 21.983 1.00 95.88 200 LEU A C 1
ATOM 1347 O O . LEU A 1 200 ? -22.690 -1.184 22.973 1.00 95.88 200 LEU A O 1
ATOM 1351 N N . ILE A 1 201 ? -22.344 -1.762 20.826 1.00 95.00 201 ILE A N 1
ATOM 1352 C CA . ILE A 1 201 ? -23.701 -2.259 20.576 1.00 95.00 201 ILE A CA 1
ATOM 1353 C C . ILE A 1 201 ? -23.629 -3.693 20.051 1.00 95.00 201 ILE A C 1
ATOM 1355 O O . ILE A 1 201 ? -23.053 -3.941 18.994 1.00 95.00 201 ILE A O 1
ATOM 1359 N N . ALA A 1 202 ? -24.290 -4.617 20.747 1.00 96.06 202 ALA A N 1
ATOM 1360 C CA . ALA A 1 202 ? -24.583 -5.965 20.270 1.00 96.06 202 ALA A CA 1
ATOM 1361 C C . ALA A 1 202 ? -26.109 -6.120 20.181 1.00 96.06 202 ALA A C 1
ATOM 1363 O O . ALA A 1 202 ? -26.773 -6.370 21.175 1.00 96.06 202 ALA A O 1
ATOM 1364 N N . THR A 1 203 ? -26.703 -5.900 19.005 1.00 94.94 203 THR A N 1
ATOM 1365 C CA . THR A 1 203 ? -28.176 -5.880 18.870 1.00 94.94 203 THR A CA 1
ATOM 1366 C C . THR A 1 203 ? -28.814 -7.266 18.911 1.00 94.94 203 THR A C 1
ATOM 1368 O O . THR A 1 203 ? -29.944 -7.404 19.365 1.00 94.94 203 THR A O 1
ATOM 1371 N N . ALA A 1 204 ? -28.114 -8.284 18.410 1.00 93.38 204 ALA A N 1
ATOM 1372 C CA . ALA A 1 204 ? -28.607 -9.661 18.359 1.00 93.38 204 ALA A CA 1
ATOM 1373 C C . ALA A 1 204 ? -28.065 -10.547 19.495 1.00 93.38 204 ALA A C 1
ATOM 1375 O O . ALA A 1 204 ? -28.539 -11.666 19.667 1.00 93.38 204 ALA A O 1
ATOM 1376 N N . GLY A 1 205 ? -27.057 -10.079 20.234 1.00 91.12 205 GLY A N 1
ATOM 1377 C CA . GLY A 1 205 ? -26.352 -10.856 21.253 1.00 91.12 205 GLY A CA 1
ATOM 1378 C C . GLY A 1 205 ? -26.018 -10.020 22.483 1.00 91.12 205 GLY A C 1
ATOM 1379 O O . GLY A 1 205 ? -26.384 -8.854 22.568 1.00 91.12 205 GLY A O 1
ATOM 1380 N N . SER A 1 206 ? -25.319 -10.617 23.442 1.00 92.25 206 SER A N 1
ATOM 1381 C CA . SER A 1 206 ? -24.844 -9.925 24.640 1.00 92.25 206 SER A CA 1
ATOM 1382 C C . SER A 1 206 ? -23.464 -9.300 24.430 1.00 92.25 206 SER A C 1
ATOM 1384 O O . SER A 1 206 ? -22.715 -9.686 23.531 1.00 92.25 206 SER A O 1
ATOM 1386 N N . LEU A 1 207 ? -23.112 -8.359 25.305 1.00 95.81 207 LEU A N 1
ATOM 1387 C CA . LEU A 1 207 ? -21.733 -7.923 25.495 1.00 95.81 207 LEU A CA 1
ATOM 1388 C C . LEU A 1 207 ? -21.125 -8.719 26.654 1.00 95.81 207 LEU A C 1
ATOM 1390 O O . LEU A 1 207 ? -21.690 -8.737 27.744 1.00 95.81 207 LEU A O 1
ATOM 1394 N N . ASP A 1 208 ? -19.991 -9.366 26.406 1.00 95.06 208 ASP A N 1
ATOM 1395 C CA . ASP A 1 208 ? -19.196 -10.031 27.437 1.00 95.06 208 ASP A CA 1
ATOM 1396 C C . ASP A 1 208 ? -18.084 -9.085 27.916 1.00 95.06 208 ASP A C 1
ATOM 1398 O O . ASP A 1 208 ? -17.337 -8.540 27.099 1.00 95.06 208 ASP A O 1
ATOM 1402 N N . ILE A 1 209 ? -17.992 -8.861 29.228 1.00 95.38 209 ILE A N 1
ATOM 1403 C CA . ILE A 1 209 ? -16.970 -8.013 29.852 1.00 95.38 209 ILE A CA 1
ATOM 1404 C C . ILE A 1 209 ? -16.385 -8.785 31.025 1.00 95.38 209 ILE A C 1
ATOM 1406 O O . ILE A 1 209 ? -17.012 -8.913 32.073 1.00 95.38 209 ILE A O 1
ATOM 1410 N N . ASN A 1 210 ? -15.152 -9.251 30.850 1.00 93.31 210 ASN A N 1
ATOM 1411 C CA . ASN A 1 210 ? -14.435 -10.024 31.850 1.00 93.31 210 ASN A CA 1
ATOM 1412 C C . ASN A 1 210 ? -13.159 -9.295 32.261 1.00 93.31 210 ASN A C 1
ATOM 1414 O O . ASN A 1 210 ? -12.359 -8.893 31.418 1.00 93.31 210 ASN A O 1
ATOM 1418 N N . ALA A 1 211 ? -12.939 -9.180 33.567 1.00 93.81 211 ALA A N 1
ATOM 1419 C CA . ALA A 1 211 ? -11.676 -8.736 34.134 1.00 93.81 211 ALA A CA 1
ATOM 1420 C C . ALA A 1 211 ? -11.258 -9.699 35.246 1.00 93.81 211 ALA A C 1
ATOM 1422 O O . ALA A 1 211 ? -12.094 -10.167 36.015 1.00 93.81 211 ALA A O 1
ATOM 1423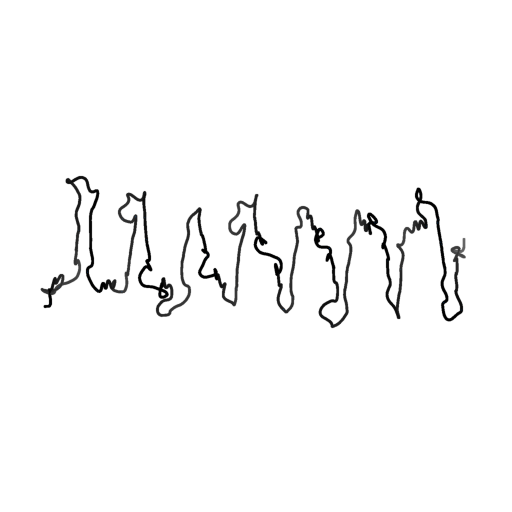 N N . LYS A 1 212 ? -9.955 -9.987 35.341 1.00 92.25 212 LYS A N 1
ATOM 1424 C CA . LYS A 1 212 ? -9.417 -10.842 36.410 1.00 92.25 212 LYS A CA 1
ATOM 1425 C C . LYS A 1 212 ? -9.545 -10.194 37.791 1.00 92.25 212 LYS A C 1
ATOM 1427 O O . LYS A 1 212 ? -9.743 -10.900 38.771 1.00 92.25 212 LYS A O 1
ATOM 1432 N N . GLU A 1 213 ? -9.357 -8.878 37.858 1.00 92.06 213 GLU A N 1
ATOM 1433 C CA . GLU A 1 213 ? -9.348 -8.128 39.115 1.00 92.06 213 GLU A CA 1
ATOM 1434 C C . GLU A 1 213 ? -10.642 -7.340 39.293 1.00 92.06 213 GLU A C 1
ATOM 1436 O O . GLU A 1 213 ? -11.473 -7.705 40.119 1.00 92.06 213 GLU A O 1
ATOM 1441 N N . ALA A 1 214 ? -10.828 -6.272 38.516 1.00 91.50 214 ALA A N 1
ATOM 1442 C CA . ALA A 1 214 ? -11.979 -5.394 38.648 1.00 91.50 214 ALA A CA 1
ATOM 1443 C C . ALA A 1 214 ? -12.429 -4.835 37.299 1.00 91.50 214 ALA A C 1
ATOM 1445 O O . ALA A 1 214 ? -11.623 -4.609 36.395 1.00 91.50 214 ALA A O 1
ATOM 1446 N N . ILE A 1 215 ? -13.729 -4.564 37.211 1.00 94.81 215 ILE A N 1
ATOM 1447 C CA . ILE A 1 215 ? -14.328 -3.711 36.189 1.00 94.81 215 ILE A CA 1
ATOM 1448 C C . ILE A 1 215 ? -14.710 -2.412 36.894 1.00 94.81 215 ILE A C 1
ATOM 1450 O O . ILE A 1 215 ? -15.544 -2.423 37.800 1.00 94.81 215 ILE A O 1
ATOM 1454 N N . THR A 1 216 ? -14.102 -1.301 36.487 1.00 91.38 216 THR A N 1
ATOM 1455 C CA . THR A 1 216 ? -14.398 0.027 37.038 1.00 91.38 216 THR A CA 1
ATOM 1456 C C . THR A 1 216 ? -15.223 0.821 36.036 1.00 91.38 216 THR A C 1
ATOM 1458 O O . THR A 1 216 ? -14.838 0.946 34.876 1.00 91.38 216 THR A O 1
ATOM 1461 N N . ILE A 1 217 ? -16.339 1.386 36.495 1.00 90.75 217 ILE A N 1
ATOM 1462 C CA . ILE A 1 217 ? -17.144 2.353 35.743 1.00 90.75 217 ILE A CA 1
ATOM 1463 C C . ILE A 1 217 ? -17.107 3.654 36.536 1.00 90.75 217 ILE A C 1
ATOM 1465 O O . ILE A 1 217 ? -17.610 3.704 37.657 1.00 90.75 217 ILE A O 1
ATOM 1469 N N . ASP A 1 218 ? -16.488 4.680 35.962 1.00 86.75 218 ASP A N 1
ATOM 1470 C CA . ASP A 1 218 ? -16.228 5.950 36.637 1.00 86.75 218 ASP A CA 1
ATOM 1471 C C . ASP A 1 218 ? -16.719 7.144 35.807 1.00 86.75 218 ASP A C 1
ATOM 1473 O O . ASP A 1 218 ? -16.719 7.116 34.575 1.00 86.75 218 ASP A O 1
ATOM 1477 N N . LEU A 1 219 ? -17.142 8.200 36.499 1.00 82.69 219 LEU A N 1
ATOM 1478 C CA . LEU A 1 219 ? -17.643 9.461 35.956 1.00 82.69 219 LEU A CA 1
ATOM 1479 C C . LEU A 1 219 ? -16.762 10.621 36.459 1.00 82.69 219 LEU A C 1
ATOM 1481 O O . LEU A 1 219 ? -17.256 11.566 37.074 1.00 82.69 219 LEU A O 1
ATOM 1485 N N . ASP A 1 220 ? -15.458 10.546 36.185 1.00 69.88 220 ASP A N 1
ATOM 1486 C CA . ASP A 1 220 ? -14.373 11.332 36.811 1.00 69.88 220 ASP A CA 1
ATOM 1487 C C . ASP A 1 220 ? -14.471 12.878 36.652 1.00 69.88 220 ASP A C 1
ATOM 1489 O O . ASP A 1 220 ? -13.745 13.636 37.288 1.00 69.88 220 ASP A O 1
ATOM 1493 N N . THR A 1 221 ? -15.394 13.416 35.838 1.00 66.94 221 THR A N 1
ATOM 1494 C CA . THR A 1 221 ? -15.538 14.882 35.619 1.00 66.94 221 THR A CA 1
ATOM 1495 C C . THR A 1 221 ? -16.974 15.410 35.588 1.00 66.94 221 THR A C 1
ATOM 1497 O O . THR A 1 221 ? -17.214 16.569 35.229 1.00 66.94 221 THR A O 1
ATOM 1500 N N . GLY A 1 222 ? -17.965 14.603 35.965 1.00 60.28 222 GLY A N 1
ATOM 1501 C CA . GLY A 1 222 ? -19.351 15.050 35.896 1.00 60.28 222 GLY A CA 1
ATOM 1502 C C . GLY A 1 222 ? -19.646 16.157 36.917 1.00 60.28 222 GLY A C 1
ATOM 1503 O O . GLY A 1 222 ? -19.507 15.966 38.125 1.00 60.28 222 GLY A O 1
ATOM 1504 N N . THR A 1 223 ? -20.072 17.335 36.444 1.00 58.47 223 THR A N 1
ATOM 1505 C CA . THR A 1 223 ? -20.628 18.360 37.339 1.00 58.47 223 THR A CA 1
ATOM 1506 C C . THR A 1 223 ? -21.828 17.745 38.059 1.00 58.47 223 THR A C 1
ATOM 1508 O O . THR A 1 223 ? -22.745 17.231 37.420 1.00 58.47 223 THR A O 1
ATOM 1511 N N . ALA A 1 224 ? -21.785 17.751 39.394 1.00 57.41 224 ALA A N 1
ATOM 1512 C CA . ALA A 1 224 ? -22.563 16.901 40.304 1.00 57.41 224 ALA A CA 1
ATOM 1513 C C . ALA A 1 224 ? -24.108 16.929 40.164 1.00 57.41 224 ALA A C 1
ATOM 1515 O O . ALA A 1 224 ? -24.801 16.275 40.935 1.00 57.41 224 ALA A O 1
ATOM 1516 N N . ALA A 1 225 ? -24.669 17.667 39.204 1.00 59.53 225 ALA A N 1
ATOM 1517 C CA . ALA A 1 225 ? -26.099 17.730 38.933 1.00 59.53 225 ALA A CA 1
ATOM 1518 C C . ALA A 1 225 ? -26.616 16.681 37.919 1.00 59.53 225 ALA A C 1
ATOM 1520 O O . ALA A 1 225 ? -27.831 16.526 37.831 1.00 59.53 225 ALA A O 1
ATOM 1521 N N . THR A 1 226 ? -25.760 15.977 37.152 1.00 65.19 226 THR A N 1
ATOM 1522 C CA . THR A 1 226 ? -26.223 15.033 36.092 1.00 65.19 226 THR A CA 1
ATOM 1523 C C . THR A 1 226 ? -25.429 13.727 35.925 1.00 65.19 226 THR A C 1
ATOM 1525 O O . THR A 1 226 ? -25.796 12.907 35.087 1.00 65.19 226 THR A O 1
ATOM 1528 N N . SER A 1 227 ? -24.373 13.489 36.708 1.00 77.56 227 SER A N 1
ATOM 1529 C CA . SER A 1 227 ? -23.588 12.246 36.647 1.00 77.56 227 SER A CA 1
ATOM 1530 C C . SER A 1 227 ? -24.444 11.042 37.057 1.00 77.56 227 SER A C 1
ATOM 1532 O O . SER A 1 227 ? -24.820 10.925 38.223 1.00 77.56 227 SER A O 1
ATOM 1534 N N . LEU A 1 228 ? -24.763 10.149 36.117 1.00 79.62 228 LEU A N 1
ATOM 1535 C CA . LEU A 1 228 ? -25.606 8.979 36.363 1.00 79.62 228 LEU A CA 1
ATOM 1536 C C . LEU A 1 228 ? -25.078 7.763 35.599 1.00 79.62 228 LEU A C 1
ATOM 1538 O O . LEU A 1 228 ? -24.941 7.804 34.379 1.00 79.62 228 LEU A O 1
ATOM 1542 N N . ILE A 1 229 ? -24.858 6.659 36.312 1.00 87.06 229 ILE A N 1
ATOM 1543 C CA . ILE A 1 229 ? -24.733 5.331 35.708 1.00 87.06 229 ILE A CA 1
ATOM 1544 C C . ILE A 1 229 ? -26.135 4.726 35.699 1.00 87.06 229 ILE A C 1
ATOM 1546 O O . ILE A 1 229 ? -26.749 4.569 36.753 1.00 87.06 229 ILE A O 1
ATOM 1550 N N . THR A 1 230 ? -26.657 4.415 34.514 1.00 87.44 230 THR A N 1
ATOM 1551 C CA . THR A 1 230 ? -27.974 3.783 34.359 1.00 87.44 230 THR A CA 1
ATOM 1552 C C . THR A 1 230 ? -27.795 2.356 33.871 1.00 87.44 230 THR A C 1
ATOM 1554 O O . THR A 1 230 ? -27.164 2.133 32.841 1.00 87.44 230 THR A O 1
ATOM 1557 N N . ILE A 1 231 ? -28.388 1.404 34.586 1.00 90.31 231 ILE A N 1
ATOM 1558 C CA . ILE A 1 231 ? -28.543 0.019 34.141 1.00 90.31 231 ILE A CA 1
ATOM 1559 C C . ILE A 1 231 ? -30.042 -0.218 34.006 1.00 90.31 231 ILE A C 1
ATOM 1561 O O . ILE A 1 231 ? -30.784 -0.067 34.975 1.00 90.31 231 ILE A O 1
ATOM 1565 N N . THR A 1 232 ? -30.481 -0.569 32.803 1.00 88.75 232 THR A N 1
ATOM 1566 C CA . THR A 1 232 ? -31.892 -0.800 32.497 1.00 88.75 232 THR A CA 1
ATOM 1567 C C . THR A 1 232 ? -32.041 -2.187 31.904 1.00 88.75 232 THR A C 1
ATOM 1569 O O . THR A 1 232 ? -31.340 -2.524 30.954 1.00 88.75 232 THR A O 1
ATOM 1572 N N . ASN A 1 233 ? -32.997 -2.958 32.415 1.00 87.06 233 ASN A N 1
ATOM 1573 C CA . ASN A 1 233 ? -33.528 -4.116 31.717 1.00 87.06 233 ASN A CA 1
ATOM 1574 C C . ASN A 1 233 ? -34.962 -3.788 31.288 1.00 87.06 233 ASN A C 1
ATOM 1576 O O . ASN A 1 233 ? -35.833 -3.607 32.136 1.00 87.06 233 ASN A O 1
ATOM 1580 N N . ALA A 1 234 ? 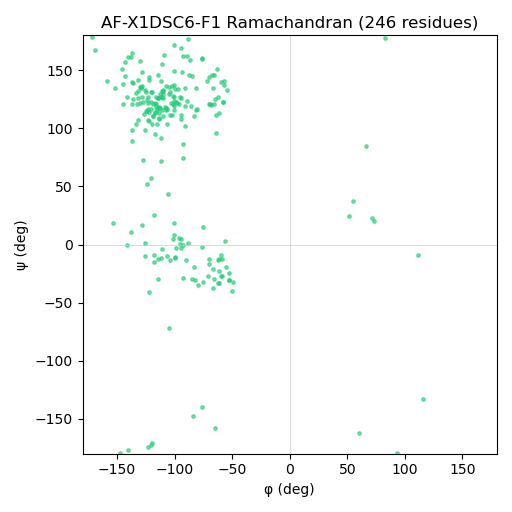-35.177 -3.629 29.982 1.00 86.44 234 ALA A N 1
ATOM 1581 C CA . ALA A 1 234 ? -36.481 -3.257 29.439 1.00 86.44 234 ALA A CA 1
ATOM 1582 C C . ALA A 1 234 ? -37.429 -4.459 29.281 1.00 86.44 234 ALA A C 1
ATOM 1584 O O . ALA A 1 234 ? -38.637 -4.288 29.423 1.00 86.44 234 ALA A O 1
ATOM 1585 N N . ASP A 1 235 ? -36.884 -5.653 29.025 1.00 86.56 235 ASP A N 1
ATOM 1586 C CA . ASP A 1 235 ? -37.656 -6.820 28.573 1.00 86.56 235 ASP A CA 1
ATOM 1587 C C . ASP A 1 235 ? -37.615 -8.009 29.551 1.00 86.56 235 ASP A C 1
ATOM 1589 O O . ASP A 1 235 ? -38.414 -8.937 29.437 1.00 86.56 235 ASP A O 1
ATOM 1593 N N . GLY A 1 236 ? -36.688 -8.011 30.512 1.00 85.12 236 GLY A N 1
ATOM 1594 C CA . GLY A 1 236 ? -36.532 -9.082 31.491 1.00 85.12 236 GLY A CA 1
ATOM 1595 C C . GLY A 1 236 ? -37.700 -9.125 32.468 1.00 85.12 236 GLY A C 1
ATOM 1596 O O . GLY A 1 236 ? -37.961 -8.160 33.183 1.00 85.12 236 GLY A O 1
ATOM 1597 N N . THR A 1 237 ? -38.393 -10.261 32.510 1.00 85.62 237 THR A N 1
ATOM 1598 C CA . THR A 1 237 ? -39.575 -10.462 33.363 1.00 85.62 237 THR A CA 1
ATOM 1599 C C . THR A 1 237 ? -39.287 -11.214 34.660 1.00 85.62 237 THR A C 1
ATOM 1601 O O . THR A 1 237 ? -40.162 -11.288 35.521 1.00 85.62 237 THR A O 1
ATOM 1604 N N . ASP A 1 238 ? -38.092 -11.788 34.796 1.00 89.25 238 ASP A N 1
ATOM 1605 C CA . ASP A 1 238 ? -37.711 -12.619 35.939 1.00 89.25 238 ASP A CA 1
ATOM 1606 C C . ASP A 1 238 ? -37.166 -11.773 37.099 1.00 89.25 238 ASP A C 1
ATOM 1608 O O . ASP A 1 238 ? -36.720 -10.641 36.911 1.00 89.25 238 ASP A O 1
ATOM 1612 N N . ALA A 1 239 ? -37.187 -12.326 38.317 1.00 77.00 239 ALA A N 1
ATOM 1613 C CA . ALA A 1 239 ? -36.687 -11.634 39.512 1.00 77.00 239 ALA A CA 1
ATOM 1614 C C . ALA A 1 239 ? -35.196 -11.259 39.402 1.00 77.00 239 ALA A C 1
ATOM 1616 O O . ALA A 1 239 ? -34.781 -10.248 39.965 1.00 77.00 239 ALA A O 1
ATOM 1617 N N . ASP A 1 240 ? -34.443 -12.021 38.605 1.00 86.00 240 ASP A N 1
ATOM 1618 C CA . ASP A 1 240 ? -33.005 -11.865 38.378 1.00 86.00 240 ASP A CA 1
ATOM 1619 C C . ASP A 1 240 ? -32.704 -11.140 37.050 1.00 86.00 240 ASP A C 1
ATOM 1621 O O . ASP A 1 240 ? -31.596 -11.196 36.523 1.00 86.00 240 ASP A O 1
ATOM 1625 N N . ALA A 1 241 ? -33.690 -10.424 36.490 1.00 85.44 241 ALA A N 1
ATOM 1626 C CA . ALA A 1 241 ? -33.528 -9.608 35.283 1.00 85.44 241 ALA A CA 1
ATOM 1627 C C . ALA A 1 241 ? -32.352 -8.612 35.392 1.00 85.44 241 ALA A C 1
ATOM 1629 O O . ALA A 1 241 ? -31.723 -8.281 34.385 1.00 85.44 241 ALA A O 1
ATOM 1630 N N . ILE A 1 242 ? -32.044 -8.141 36.605 1.00 90.31 242 ILE A N 1
ATOM 1631 C CA . ILE A 1 242 ? -30.778 -7.485 36.946 1.00 90.31 242 ILE A CA 1
ATOM 1632 C C . ILE A 1 242 ? -30.288 -8.113 38.255 1.00 90.31 242 ILE A C 1
ATOM 1634 O O . ILE A 1 242 ? -30.806 -7.793 39.323 1.00 90.31 242 ILE A O 1
ATOM 1638 N N . GLU A 1 243 ? -29.288 -8.988 38.178 1.00 87.25 243 GLU A N 1
ATOM 1639 C CA . GLU A 1 243 ? -28.682 -9.651 39.336 1.00 87.25 243 GLU A CA 1
ATOM 1640 C C . GLU A 1 243 ? -27.249 -9.139 39.554 1.00 87.25 243 GLU A C 1
ATOM 1642 O O . GLU A 1 243 ? -26.454 -9.069 38.616 1.00 87.25 243 GLU A O 1
ATOM 1647 N N . LEU A 1 244 ? -26.903 -8.781 40.795 1.00 87.88 244 LEU A N 1
ATOM 1648 C CA . LEU A 1 244 ? -25.526 -8.486 41.195 1.00 87.88 244 LEU A CA 1
ATOM 1649 C C . LEU A 1 244 ? -25.116 -9.458 42.298 1.00 87.88 244 LEU A C 1
ATOM 1651 O O . LEU A 1 244 ? -25.492 -9.290 43.459 1.00 87.88 244 LEU A O 1
ATOM 1655 N N . THR A 1 245 ? -24.318 -10.452 41.923 1.00 85.38 245 THR A N 1
ATOM 1656 C CA . THR A 1 245 ? -23.934 -11.548 42.814 1.00 85.38 245 THR A CA 1
ATOM 1657 C C . THR A 1 245 ? -22.443 -11.497 43.102 1.00 85.38 245 THR A C 1
ATOM 1659 O O . THR A 1 245 ? -21.616 -11.462 42.195 1.00 85.38 245 THR A O 1
ATOM 1662 N N . ALA A 1 246 ? -22.094 -11.489 44.388 1.00 85.88 246 ALA A N 1
ATOM 1663 C CA . ALA A 1 246 ? -20.718 -11.603 44.848 1.00 85.88 246 ALA A CA 1
ATOM 1664 C C . ALA A 1 246 ? -20.448 -13.052 45.267 1.00 85.88 246 ALA A C 1
ATOM 1666 O O . ALA A 1 246 ? -21.123 -13.583 46.150 1.00 85.88 246 ALA A O 1
ATOM 1667 N N . THR A 1 247 ? -19.450 -13.685 44.657 1.00 79.88 247 THR A N 1
ATOM 1668 C CA . THR A 1 247 ? -18.957 -15.005 45.065 1.00 79.88 247 THR A CA 1
ATOM 1669 C C . THR A 1 247 ? -17.638 -14.847 45.812 1.00 79.88 247 THR A C 1
ATOM 1671 O O . THR A 1 247 ? -16.747 -14.143 45.335 1.00 79.88 247 THR A O 1
ATOM 1674 N N . VAL A 1 248 ? -17.528 -15.489 46.976 1.00 68.88 248 VAL A N 1
ATOM 1675 C CA . VAL A 1 248 ? -16.285 -15.624 47.759 1.00 68.88 248 VAL A CA 1
ATOM 1676 C C . VAL A 1 248 ? -15.473 -16.831 47.322 1.00 68.88 248 VAL A C 1
ATOM 1678 O O . VAL A 1 248 ? -16.097 -17.858 46.974 1.00 68.88 248 VAL A O 1
#

Organism: NCBI:txid412755

Mean predicted aligned error: 10.14 Å

Radius of gyration: 35.52 Å; Cα contacts (8 Å, |Δi|>4): 67; chains: 1; bounding box: 78×37×115 Å

Sequence (248 aa):
STHDASPSITVTTSDAAGQILIDSGDETADGINIDAAGGIDIDVTLENFTIDLAAAGKDFRVDSALGAIYLEGAQTGADAVTIYASHADGGIDMDFGTGGLSVVGASGDIVATVAGAAGDVMTFTNTTGTGAGAIELTATAGSIDLNANAAHDITVTGGQVTVASGHNTASAISLTTNVGSSETIVVTNTQGTGAGAISLIATAGSLDINAKEAITIDLDTGTAATSLITITNADGTDADAIELTATV

Secondary structure (DSSP, 8-state):
--------------SSS---------SSS-SS----TT------SSS-------STT-------TTS--------SSS-SS-----STT--------TT------SSS-------S-TT-------SS--STTSS----SSS-------TTS-----SS---------STTSS-----S-TT-------SS--STTSS----SSSPPP---SS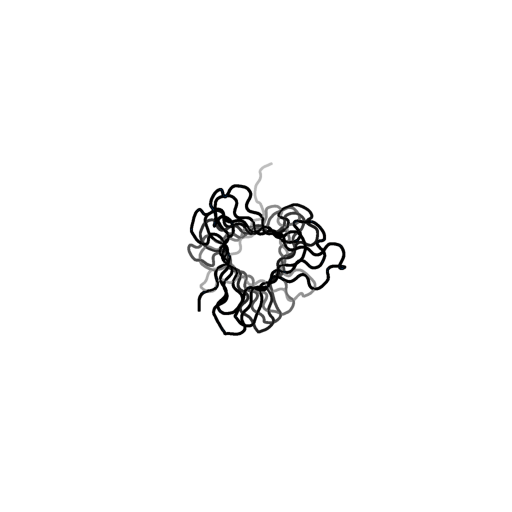------TT--TTT-------SS--STTSS------

pLDDT: mean 86.47, std 10.6, range [43.78, 97.81]